Protein AF-A0A956DLA5-F1 (afdb_monomer_lite)

pLDDT: mean 81.21, std 19.05, range [33.44, 97.44]

Radius of gyration: 21.76 Å; chains: 1; bounding box: 85×37×46 Å

Structure (mmCIF, N/CA/C/O backbone):
data_AF-A0A956DLA5-F1
#
_entry.id   AF-A0A956DLA5-F1
#
loop_
_atom_site.group_PDB
_atom_site.id
_atom_site.type_symbol
_atom_site.label_atom_id
_atom_site.label_alt_id
_atom_site.label_comp_id
_atom_site.label_asym_id
_atom_site.label_entity_id
_atom_site.label_seq_id
_atom_site.pdbx_PDB_ins_code
_atom_site.Cartn_x
_atom_site.Cartn_y
_atom_site.Cartn_z
_atom_site.occupancy
_atom_site.B_iso_or_equiv
_atom_site.auth_seq_id
_atom_site.auth_comp_id
_atom_site.auth_asym_id
_atom_site.auth_atom_id
_atom_site.pdbx_PDB_model_num
ATOM 1 N N . MET A 1 1 ? 63.960 -9.075 4.262 1.00 45.00 1 MET A N 1
ATOM 2 C CA . MET A 1 1 ? 64.269 -7.835 3.513 1.00 45.00 1 MET A CA 1
ATOM 3 C C . MET A 1 1 ? 63.937 -8.036 2.045 1.00 45.00 1 MET A C 1
ATOM 5 O O . MET A 1 1 ? 64.683 -8.725 1.366 1.00 45.00 1 MET A O 1
ATOM 9 N N . ARG A 1 2 ? 62.820 -7.47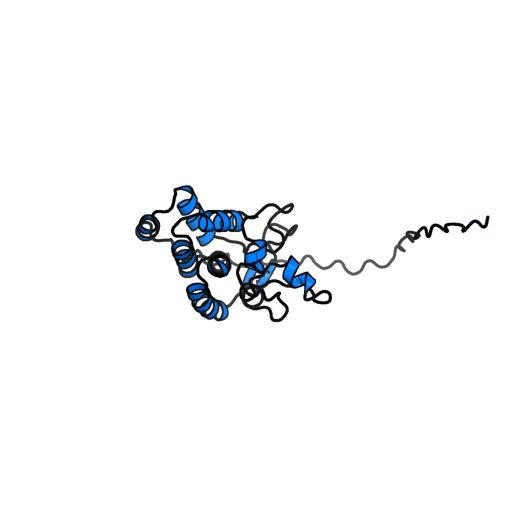1 1.576 1.00 40.94 2 ARG A N 1
ATOM 10 C CA . ARG A 1 2 ? 62.593 -7.040 0.187 1.00 40.94 2 ARG A CA 1
ATOM 11 C C . ARG A 1 2 ? 61.289 -6.247 0.162 1.00 40.94 2 ARG A C 1
ATOM 13 O O . ARG A 1 2 ? 60.241 -6.749 0.545 1.00 40.94 2 ARG A O 1
ATOM 20 N N . TRP A 1 3 ? 61.443 -4.972 -0.157 1.00 33.44 3 TRP A N 1
ATOM 21 C CA . TRP A 1 3 ? 60.414 -3.948 -0.208 1.00 33.44 3 TRP A CA 1
ATOM 22 C C . TRP A 1 3 ? 59.549 -4.160 -1.454 1.00 33.44 3 TRP A C 1
ATOM 24 O O . TRP A 1 3 ? 60.104 -4.358 -2.534 1.00 33.44 3 TRP A O 1
ATOM 34 N N . PHE A 1 4 ? 58.224 -4.090 -1.320 1.00 47.28 4 PHE A N 1
ATOM 35 C CA . PHE A 1 4 ? 57.320 -3.916 -2.458 1.00 47.28 4 PHE A CA 1
ATOM 36 C C . PHE A 1 4 ? 56.786 -2.486 -2.439 1.00 47.28 4 PHE A C 1
ATOM 38 O O . PHE A 1 4 ? 56.128 -2.056 -1.494 1.00 47.28 4 PHE A O 1
ATOM 45 N N . LEU A 1 5 ? 57.159 -1.755 -3.486 1.00 48.34 5 LEU A N 1
ATOM 46 C CA . LEU A 1 5 ? 56.729 -0.404 -3.804 1.00 48.34 5 LEU A CA 1
ATOM 47 C C . LEU A 1 5 ? 55.214 -0.405 -4.065 1.00 48.34 5 LEU A C 1
ATOM 49 O O . LEU A 1 5 ? 54.737 -1.120 -4.946 1.00 48.34 5 LEU A O 1
ATOM 53 N N . ALA A 1 6 ? 54.474 0.414 -3.321 1.00 43.78 6 ALA A N 1
ATOM 54 C CA . ALA A 1 6 ? 53.093 0.754 -3.625 1.00 43.78 6 ALA A CA 1
ATOM 55 C C . ALA A 1 6 ? 53.081 1.810 -4.741 1.00 43.78 6 ALA A C 1
ATOM 57 O O . ALA A 1 6 ? 53.546 2.932 -4.540 1.00 43.78 6 ALA A O 1
ATOM 58 N N . LEU A 1 7 ? 52.572 1.447 -5.921 1.00 47.03 7 LEU A N 1
ATOM 59 C CA . LEU A 1 7 ? 52.315 2.387 -7.008 1.00 47.03 7 LEU A CA 1
ATOM 60 C C . LEU A 1 7 ? 50.874 2.902 -6.874 1.00 47.03 7 LEU A C 1
ATOM 62 O O . LEU A 1 7 ? 49.912 2.170 -7.093 1.00 47.03 7 LEU A O 1
ATOM 66 N N . LEU A 1 8 ? 50.745 4.166 -6.473 1.00 45.91 8 LEU A N 1
ATOM 67 C CA . LEU A 1 8 ? 49.505 4.939 -6.484 1.00 45.91 8 LEU A CA 1
ATOM 68 C C . LEU A 1 8 ? 49.040 5.144 -7.933 1.00 45.91 8 LEU A C 1
ATOM 70 O O . LEU A 1 8 ? 49.646 5.909 -8.681 1.00 45.91 8 LEU A O 1
ATOM 74 N N . LEU A 1 9 ? 47.942 4.494 -8.320 1.00 43.59 9 LEU A N 1
ATOM 75 C CA . LEU A 1 9 ? 47.185 4.844 -9.522 1.00 43.59 9 LEU A CA 1
ATOM 76 C C . LEU A 1 9 ? 46.304 6.059 -9.208 1.00 43.59 9 LEU A C 1
ATOM 78 O O . LEU A 1 9 ? 45.157 5.938 -8.787 1.00 43.59 9 LEU A O 1
ATOM 82 N N . LEU A 1 10 ? 46.875 7.248 -9.400 1.00 40.22 10 LEU A N 1
ATOM 83 C CA . LEU A 1 10 ? 46.126 8.492 -9.555 1.00 40.22 10 LEU A CA 1
ATOM 84 C C . LEU A 1 10 ? 45.359 8.415 -10.879 1.00 40.22 10 LEU A C 1
ATOM 86 O O . LEU A 1 10 ? 45.930 8.618 -11.949 1.00 40.22 10 LEU A O 1
ATOM 90 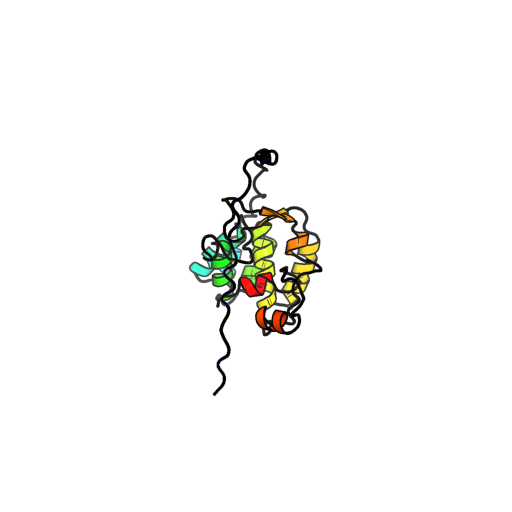N N . SER A 1 11 ? 44.067 8.095 -10.807 1.00 41.56 11 SER A N 1
ATOM 91 C CA . SER A 1 11 ? 43.162 8.186 -11.950 1.00 41.56 11 SER A CA 1
ATOM 92 C C . SER A 1 11 ? 43.017 9.659 -12.330 1.00 41.56 11 SER A C 1
ATOM 94 O O . SER A 1 11 ? 42.382 10.442 -11.625 1.00 41.56 11 SER A O 1
ATOM 96 N N . SER A 1 12 ? 43.681 10.049 -13.414 1.00 41.22 12 SER A N 1
ATOM 97 C CA . SER A 1 12 ? 43.665 11.402 -13.955 1.00 41.22 12 SER A CA 1
ATOM 98 C C . SER A 1 12 ? 42.252 11.790 -14.403 1.00 41.22 12 SER A C 1
ATOM 100 O O . SER A 1 12 ? 41.684 11.153 -15.288 1.00 41.22 12 SER A O 1
ATOM 102 N N . CYS A 1 13 ? 41.701 12.865 -13.835 1.00 36.34 13 CYS A N 1
ATOM 103 C CA . CYS A 1 13 ? 40.611 13.614 -14.455 1.00 36.34 13 CYS A CA 1
ATOM 104 C C . CYS A 1 13 ? 41.137 14.218 -15.764 1.00 36.34 13 CYS A C 1
ATOM 106 O O . CYS A 1 13 ? 41.952 15.138 -15.737 1.00 36.34 13 CYS A O 1
ATOM 108 N N . GLN A 1 14 ? 40.703 13.690 -16.906 1.00 46.00 14 GLN A N 1
ATOM 109 C CA . GLN A 1 14 ? 40.922 14.340 -18.198 1.00 46.00 14 GLN A CA 1
ATOM 110 C C . GLN A 1 14 ? 39.987 15.561 -18.309 1.00 46.00 14 GLN A C 1
ATOM 112 O O . GLN A 1 14 ? 38.801 15.439 -17.986 1.00 46.00 14 GLN A O 1
ATOM 117 N N . PRO A 1 15 ? 40.475 16.737 -18.742 1.00 44.56 15 PRO A N 1
ATOM 118 C CA . PRO A 1 15 ? 39.617 17.870 -19.063 1.00 44.56 15 PRO A CA 1
ATOM 119 C C . PRO A 1 15 ? 38.771 17.562 -20.309 1.00 44.56 15 PRO A C 1
ATOM 121 O O . PRO A 1 15 ? 39.276 17.095 -21.326 1.00 44.56 15 PRO A O 1
ATOM 124 N N . LYS A 1 16 ? 37.464 17.812 -20.201 1.00 48.03 16 LYS A N 1
ATOM 125 C CA . LYS A 1 16 ? 36.457 17.628 -21.255 1.00 48.03 16 LYS A CA 1
ATOM 126 C C . LYS A 1 16 ? 36.670 18.664 -22.370 1.00 48.03 16 LYS A C 1
ATOM 128 O O . LYS A 1 16 ? 36.733 19.855 -22.074 1.00 48.03 16 LYS A O 1
ATOM 133 N N . GLU A 1 17 ? 36.776 18.217 -23.624 1.00 49.56 17 GLU A N 1
ATOM 134 C CA . GLU A 1 17 ? 36.881 19.102 -24.793 1.00 49.56 17 GLU A CA 1
ATOM 135 C C . GLU A 1 17 ? 35.636 20.005 -24.931 1.00 49.56 17 GLU A C 1
ATOM 137 O O . GLU A 1 17 ? 34.507 19.515 -24.809 1.00 49.56 17 GLU A O 1
ATOM 142 N N . PRO A 1 18 ? 35.804 21.314 -25.195 1.00 51.41 18 PRO A N 1
ATOM 143 C CA . PRO A 1 18 ? 34.703 22.212 -25.506 1.00 51.41 18 PRO A CA 1
ATOM 144 C C . PRO A 1 18 ? 34.390 22.119 -27.004 1.00 51.41 18 PRO A C 1
ATOM 146 O O . PRO A 1 18 ? 35.214 22.512 -27.826 1.00 51.41 18 PRO A O 1
ATOM 149 N N . GLY A 1 19 ? 33.212 21.618 -27.386 1.00 58.84 19 GLY A N 1
ATOM 150 C CA . GLY A 1 19 ? 32.840 21.680 -28.806 1.00 58.84 19 GLY A CA 1
ATOM 151 C C . GLY A 1 19 ? 31.680 20.836 -29.318 1.00 58.84 19 GLY A C 1
ATOM 152 O O . GLY A 1 19 ? 31.379 20.937 -30.503 1.00 58.84 19 GLY A O 1
ATOM 153 N N . GLN A 1 20 ? 31.008 20.035 -28.492 1.00 46.75 20 GLN A N 1
ATOM 154 C CA . GLN A 1 20 ? 29.787 19.334 -28.903 1.00 46.75 20 GLN A CA 1
ATOM 155 C C . GLN A 1 20 ? 28.780 19.356 -27.759 1.00 46.75 20 GLN A C 1
ATOM 157 O O . GLN A 1 20 ? 28.675 18.407 -26.983 1.00 46.75 20 GLN A O 1
ATOM 162 N N . ASP A 1 21 ? 28.051 20.464 -27.647 1.00 50.62 21 ASP A N 1
ATOM 163 C CA . ASP A 1 21 ? 26.810 20.453 -26.889 1.00 50.62 21 ASP A CA 1
ATOM 164 C C . ASP A 1 21 ? 25.799 19.610 -27.684 1.00 50.62 21 ASP A C 1
ATOM 166 O O . ASP A 1 21 ? 25.485 19.954 -28.830 1.00 50.62 21 ASP A O 1
ATOM 170 N N . PRO A 1 22 ? 25.309 18.479 -27.142 1.00 60.09 22 PRO A N 1
ATOM 171 C CA . PRO A 1 22 ? 24.135 17.835 -27.711 1.00 60.09 22 PRO A CA 1
ATOM 172 C C . PRO A 1 22 ? 22.983 18.851 -27.694 1.00 60.09 22 PRO A C 1
ATOM 174 O O . PRO A 1 22 ? 22.949 19.697 -26.794 1.00 60.09 22 PRO A O 1
ATOM 177 N N . PRO A 1 23 ? 22.043 18.804 -28.658 1.00 56.53 23 PRO A N 1
ATOM 178 C CA . PRO A 1 23 ? 20.884 19.683 -28.617 1.00 56.53 23 PRO A CA 1
ATOM 179 C C . PRO A 1 23 ? 20.238 19.552 -27.239 1.00 56.53 23 PRO A C 1
ATOM 181 O O . PRO A 1 23 ? 19.902 18.441 -26.818 1.00 56.53 23 PRO A O 1
ATOM 184 N N . SER A 1 24 ? 20.140 20.678 -26.523 1.00 56.41 24 SER A N 1
ATOM 185 C CA . SER A 1 24 ? 19.410 20.755 -25.262 1.00 56.41 24 SER A CA 1
ATOM 186 C C . SER A 1 24 ? 18.082 20.034 -25.456 1.00 56.41 24 SER A C 1
ATOM 188 O O . SER A 1 24 ? 17.368 20.388 -26.400 1.00 56.41 24 SER A O 1
ATOM 190 N N . PRO A 1 25 ? 17.738 19.028 -24.630 1.00 49.56 25 PRO A N 1
ATOM 191 C CA . PRO A 1 25 ? 16.400 18.475 -24.680 1.00 49.56 25 PRO A CA 1
ATOM 192 C C . PRO A 1 25 ? 15.453 19.648 -24.453 1.00 49.56 25 PRO A C 1
ATOM 194 O O . PRO A 1 25 ? 15.557 20.347 -23.440 1.00 49.56 25 PRO A O 1
ATOM 197 N N . GLU A 1 26 ? 14.599 19.919 -25.440 1.00 43.03 26 GLU A N 1
ATOM 198 C CA . GLU A 1 26 ? 13.541 20.907 -25.293 1.00 43.03 26 GLU A CA 1
ATOM 199 C C . GLU A 1 26 ? 12.827 20.616 -23.969 1.00 43.03 26 GLU A C 1
ATOM 201 O O . GLU A 1 26 ? 12.570 19.441 -23.672 1.00 43.03 26 GLU A O 1
ATOM 206 N N . PRO A 1 27 ? 12.548 21.634 -23.134 1.00 41.81 27 PRO A N 1
ATOM 207 C CA . PRO A 1 27 ? 11.770 21.425 -21.930 1.00 41.81 27 PRO A CA 1
ATOM 208 C C . PRO A 1 27 ? 10.441 20.831 -22.375 1.00 41.81 27 PRO A C 1
ATOM 210 O O . PRO A 1 27 ? 9.613 21.521 -22.974 1.00 41.81 27 PRO A O 1
ATOM 213 N N . SER A 1 28 ? 10.287 19.525 -22.139 1.00 50.03 28 SER A N 1
ATOM 214 C CA . SER A 1 28 ? 9.055 18.799 -22.390 1.00 50.03 28 SER A CA 1
ATOM 215 C C . SER A 1 28 ? 7.965 19.602 -21.710 1.00 50.03 28 SER A C 1
ATOM 217 O O . SER A 1 28 ? 7.937 19.718 -20.482 1.00 50.03 28 SER A O 1
ATOM 219 N N . SER A 1 29 ? 7.142 20.261 -22.525 1.00 42.03 29 SER A N 1
ATOM 220 C CA . SER A 1 29 ? 5.973 20.984 -22.064 1.00 42.03 29 SER A CA 1
ATOM 221 C C . SER A 1 29 ? 5.037 19.934 -21.495 1.00 42.03 29 SER A C 1
ATOM 223 O O . SER A 1 29 ? 4.200 19.377 -22.204 1.00 42.03 29 SER A O 1
ATOM 225 N N . ALA A 1 30 ? 5.228 19.620 -20.215 1.00 43.19 30 ALA A N 1
ATOM 226 C CA . ALA A 1 30 ? 4.296 18.851 -19.428 1.00 43.19 30 ALA A CA 1
ATOM 227 C C . ALA A 1 30 ? 2.995 19.654 -19.430 1.00 43.19 30 ALA A C 1
ATOM 229 O O . ALA A 1 30 ? 2.817 20.594 -18.656 1.00 43.19 30 ALA A O 1
ATOM 230 N N . SER A 1 31 ? 2.110 19.335 -20.377 1.00 43.12 31 SER A N 1
ATOM 231 C CA . SER A 1 31 ? 0.730 19.797 -20.333 1.00 43.12 31 SER A CA 1
ATOM 232 C C . SER A 1 31 ? 0.204 19.503 -18.928 1.00 43.12 31 SER A C 1
ATOM 234 O O . SER A 1 31 ? 0.358 18.361 -18.482 1.00 43.12 31 SER A O 1
ATOM 236 N N . PRO A 1 32 ? -0.403 20.476 -18.225 1.00 43.97 32 PRO A N 1
ATOM 237 C CA . PRO A 1 32 ? -1.035 20.226 -16.939 1.00 43.97 32 PRO A CA 1
ATOM 238 C C . PRO A 1 32 ? -2.162 19.220 -17.174 1.00 43.97 32 PRO A C 1
ATOM 240 O O . PRO A 1 32 ? -3.244 19.574 -17.646 1.00 43.97 32 PRO A O 1
ATOM 243 N N . ARG A 1 33 ? -1.893 17.931 -16.952 1.00 55.38 33 ARG A N 1
ATOM 244 C CA . ARG A 1 33 ? -2.923 16.907 -17.087 1.00 55.38 33 ARG A CA 1
ATOM 245 C C . ARG A 1 33 ? -3.860 17.042 -15.891 1.00 55.38 33 ARG A C 1
ATOM 247 O O . ARG A 1 33 ? -3.433 17.374 -14.786 1.00 55.38 33 ARG A O 1
ATOM 254 N N . ALA A 1 34 ? -5.149 16.850 -16.157 1.00 51.38 34 ALA A N 1
ATOM 255 C CA . ALA A 1 34 ? -6.209 17.017 -15.176 1.00 51.38 34 ALA A CA 1
ATOM 256 C C . ALA A 1 34 ? -5.903 16.229 -13.886 1.00 51.38 34 ALA A C 1
ATOM 258 O O . ALA A 1 34 ? -5.402 15.105 -13.974 1.00 51.38 34 ALA A O 1
ATOM 259 N N . PRO A 1 35 ? -6.191 16.800 -12.704 1.00 56.94 35 PRO A N 1
ATOM 260 C CA . PRO A 1 35 ? -5.950 16.136 -11.429 1.00 56.94 35 PRO A CA 1
ATOM 261 C C . PRO A 1 35 ? -6.662 14.781 -11.382 1.00 56.94 35 PRO A C 1
ATOM 263 O O . PRO A 1 35 ? -7.780 14.656 -11.891 1.00 56.94 35 PRO A O 1
ATOM 266 N N . SER A 1 36 ? -6.027 13.786 -10.749 1.00 60.44 36 SER A N 1
ATOM 267 C CA . SER A 1 36 ? -6.650 12.491 -10.460 1.00 60.44 36 SER A CA 1
ATOM 268 C C . SER A 1 36 ? -8.059 12.718 -9.896 1.00 60.44 36 SER A C 1
ATOM 270 O O . SER A 1 36 ? -8.230 13.619 -9.059 1.00 60.44 36 SER A O 1
ATOM 272 N N . PRO A 1 37 ? -9.072 11.946 -10.341 1.00 62.75 37 PRO A N 1
ATOM 273 C CA . PRO A 1 37 ? -10.433 12.118 -9.860 1.00 62.75 37 PRO A CA 1
ATOM 274 C C . PRO A 1 37 ? -10.448 12.110 -8.325 1.00 62.75 37 PRO A C 1
ATOM 276 O O . PRO A 1 37 ? -9.700 11.346 -7.700 1.00 62.75 37 PRO A O 1
ATOM 279 N N . PRO A 1 38 ? -11.234 13.000 -7.695 1.00 60.69 38 PRO A N 1
ATOM 280 C CA . PRO A 1 38 ? -11.286 13.075 -6.246 1.00 60.69 38 PRO A CA 1
ATOM 281 C C . PRO A 1 38 ? -11.712 11.720 -5.676 1.00 60.69 38 PRO A C 1
ATOM 283 O O . PRO A 1 38 ? -12.532 11.018 -6.269 1.00 60.69 38 PRO A O 1
ATOM 286 N N . ALA A 1 39 ? -11.144 11.358 -4.523 1.00 72.44 39 ALA A N 1
ATOM 287 C CA . ALA A 1 39 ? -11.631 10.215 -3.764 1.00 72.44 39 ALA A CA 1
ATOM 288 C C . ALA A 1 39 ? -13.126 10.386 -3.496 1.00 72.44 39 ALA A C 1
ATOM 290 O O . ALA A 1 39 ? -13.603 11.514 -3.318 1.00 72.44 39 ALA A O 1
ATOM 291 N N . SER A 1 40 ? -13.843 9.268 -3.416 1.00 77.56 40 SER A N 1
ATOM 292 C CA . SER A 1 40 ? -15.175 9.324 -2.825 1.00 77.56 40 SER A CA 1
ATOM 293 C C . SER A 1 40 ? -15.009 9.737 -1.360 1.00 77.56 40 SER A C 1
ATOM 295 O O . SER A 1 40 ? -14.120 9.200 -0.689 1.00 77.56 40 SER A O 1
ATOM 297 N N . PRO A 1 41 ? -15.793 10.705 -0.854 1.00 77.25 41 PRO A N 1
ATOM 298 C CA . PRO A 1 41 ? -15.784 11.016 0.566 1.00 77.25 41 PRO A CA 1
ATOM 299 C C . PRO A 1 41 ? -16.047 9.739 1.362 1.00 77.25 41 PRO A C 1
ATOM 301 O O . PRO A 1 41 ? -16.958 8.981 1.036 1.00 77.25 41 PRO A O 1
ATOM 304 N N . LEU A 1 42 ? -15.223 9.498 2.374 1.00 86.31 42 LEU A N 1
ATOM 305 C CA . LEU A 1 42 ? -15.417 8.388 3.296 1.00 86.31 42 LEU A CA 1
ATOM 306 C C . LEU A 1 42 ? -16.644 8.683 4.158 1.00 86.31 42 LEU A C 1
ATOM 308 O O . LEU A 1 42 ? -16.796 9.815 4.625 1.00 86.31 42 LEU A O 1
ATOM 312 N N . ASP A 1 43 ? -17.506 7.690 4.370 1.00 88.06 43 ASP A N 1
ATOM 313 C CA . ASP A 1 43 ? -18.679 7.856 5.224 1.00 88.06 43 ASP A CA 1
ATOM 314 C C . ASP A 1 43 ? -18.229 8.045 6.688 1.00 88.06 43 ASP A C 1
ATOM 316 O O . ASP A 1 43 ? -17.585 7.155 7.257 1.00 88.06 43 ASP A O 1
ATOM 320 N N . PRO A 1 44 ? -18.557 9.180 7.340 1.00 87.06 44 PRO A N 1
ATOM 321 C CA . PRO A 1 44 ? -18.187 9.417 8.731 1.00 87.06 44 PRO A CA 1
ATOM 322 C C . PRO A 1 44 ? -18.686 8.338 9.701 1.00 87.06 44 PRO A C 1
ATOM 324 O O . PRO A 1 44 ? -18.015 8.066 10.696 1.00 87.06 44 PRO A O 1
ATOM 327 N N . ALA A 1 45 ? -19.841 7.721 9.432 1.00 88.88 45 ALA A N 1
ATOM 328 C CA . ALA A 1 45 ? -20.395 6.661 10.266 1.00 88.88 45 ALA A CA 1
ATOM 329 C C . ALA A 1 45 ? -19.570 5.372 10.159 1.00 88.88 45 ALA A C 1
ATOM 331 O O . ALA A 1 45 ? -19.282 4.740 11.178 1.00 88.88 45 ALA A O 1
ATOM 332 N N . GLU A 1 46 ? -19.129 5.014 8.952 1.00 89.31 46 GLU A N 1
ATOM 333 C CA . GLU A 1 46 ? -18.250 3.862 8.741 1.00 89.31 46 GLU A CA 1
ATOM 334 C C . GLU A 1 46 ? -16.876 4.094 9.377 1.00 89.31 46 GLU A C 1
ATOM 336 O O . GLU A 1 46 ? -16.355 3.215 10.066 1.00 89.31 46 GLU A O 1
ATOM 341 N N . VAL A 1 47 ? -16.316 5.301 9.230 1.00 89.81 47 VAL A N 1
ATOM 342 C CA . VAL A 1 47 ? -15.052 5.680 9.881 1.00 89.81 47 VAL A CA 1
ATOM 343 C C . VAL A 1 47 ? -15.179 5.616 11.406 1.00 89.81 47 VAL A C 1
ATOM 345 O O . VAL A 1 47 ? -14.295 5.080 12.075 1.00 89.81 47 VAL A O 1
ATOM 348 N N . ALA A 1 48 ? -16.284 6.106 11.977 1.00 89.44 48 ALA A N 1
ATOM 349 C CA . ALA A 1 48 ? -16.530 6.032 13.416 1.00 89.44 48 ALA A CA 1
ATOM 350 C C . ALA A 1 48 ? -16.670 4.580 13.909 1.00 89.44 48 ALA A C 1
ATOM 352 O O . ALA A 1 48 ? -16.143 4.236 14.969 1.00 89.44 48 ALA A O 1
ATOM 353 N N . ALA A 1 49 ? -17.310 3.703 13.128 1.00 92.6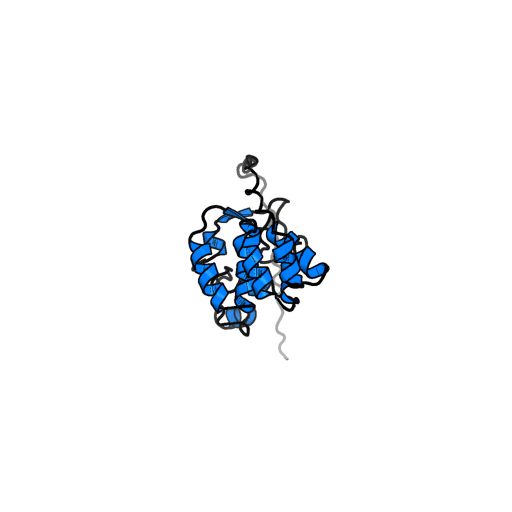2 49 ALA A N 1
ATOM 354 C CA . ALA A 1 49 ? -17.477 2.285 13.457 1.00 92.62 49 ALA A CA 1
ATOM 355 C C . ALA A 1 49 ? -16.144 1.509 13.514 1.00 92.62 49 ALA A C 1
ATOM 357 O O . ALA A 1 49 ? -16.030 0.490 14.212 1.00 92.62 49 ALA A O 1
ATOM 358 N N . LEU A 1 50 ? -15.098 1.997 12.837 1.00 93.62 50 LEU A N 1
ATOM 359 C CA . LEU A 1 50 ? -13.753 1.435 12.963 1.00 93.62 50 LEU A CA 1
ATOM 360 C C . LEU A 1 50 ? -13.172 1.638 14.371 1.00 93.62 50 LEU A C 1
ATOM 362 O O . LEU A 1 50 ? -12.375 0.812 14.809 1.00 93.62 50 LEU A O 1
ATOM 366 N N . GLY A 1 51 ? -13.609 2.654 15.122 1.00 95.19 51 GLY A N 1
ATOM 367 C CA . GLY A 1 51 ? -13.092 2.919 16.468 1.00 95.19 51 GLY A CA 1
ATOM 368 C C . GLY A 1 51 ? -11.591 3.225 16.476 1.00 95.19 51 GLY A C 1
ATOM 369 O O . GLY A 1 51 ? -10.890 2.816 17.399 1.00 95.19 51 GLY A O 1
ATOM 370 N N . LEU A 1 52 ? -11.098 3.885 15.421 1.00 95.38 52 LEU A N 1
ATOM 371 C CA . LEU A 1 52 ? -9.705 4.326 15.313 1.00 95.38 52 LEU A CA 1
ATOM 372 C C . LEU A 1 52 ? -9.405 5.421 16.340 1.00 95.38 52 LEU A C 1
ATOM 374 O O . LEU A 1 52 ? -10.292 6.184 16.734 1.00 95.38 52 LEU A O 1
ATOM 378 N N . SER A 1 53 ? -8.133 5.555 16.714 1.00 96.81 53 SER A N 1
ATOM 379 C CA . SER A 1 53 ? -7.675 6.750 17.425 1.00 96.81 53 SER A CA 1
ATOM 380 C C . SER A 1 53 ? -7.895 8.021 16.573 1.00 96.81 53 SER A C 1
ATOM 382 O O . SER A 1 53 ? -8.037 7.926 15.348 1.00 96.81 53 SER A O 1
ATOM 384 N N . PRO A 1 54 ? -7.880 9.235 17.161 1.00 94.81 54 PRO A N 1
ATOM 385 C CA . PRO A 1 54 ? -7.937 10.476 16.382 1.00 94.81 54 PRO A CA 1
ATOM 386 C C . PRO A 1 54 ? -6.840 10.565 15.307 1.00 94.81 54 PRO A C 1
ATOM 388 O O . PRO A 1 54 ? -7.096 11.015 14.187 1.00 94.81 54 PRO A O 1
ATOM 391 N N . ASP A 1 55 ? -5.637 10.076 15.619 1.00 95.69 55 ASP A N 1
ATOM 392 C CA . ASP A 1 55 ? -4.521 10.019 14.674 1.00 95.69 55 ASP A CA 1
ATOM 393 C C . ASP A 1 55 ? -4.754 8.967 13.584 1.00 95.69 55 ASP A C 1
ATOM 395 O O . ASP A 1 55 ? -4.451 9.217 12.417 1.00 95.69 55 ASP A O 1
ATOM 399 N N . GLY A 1 56 ? -5.354 7.827 13.933 1.00 96.31 56 GLY A N 1
ATOM 400 C CA . GLY A 1 56 ? -5.773 6.791 12.991 1.00 96.31 56 GLY A CA 1
ATOM 401 C C . GLY A 1 56 ? -6.840 7.280 12.011 1.00 96.31 56 GLY A C 1
ATOM 402 O O . GLY A 1 56 ? -6.703 7.084 10.806 1.00 96.31 56 GLY A O 1
ATOM 403 N N . ALA A 1 57 ? -7.859 7.997 12.489 1.00 95.25 57 ALA A N 1
ATOM 404 C CA . ALA A 1 57 ? -8.889 8.592 11.636 1.00 95.25 57 ALA A CA 1
ATOM 405 C C . ALA A 1 57 ? -8.301 9.645 10.677 1.00 95.25 57 ALA A C 1
ATOM 407 O O . ALA A 1 57 ? -8.605 9.656 9.481 1.00 95.25 57 ALA A O 1
ATOM 408 N N . LYS A 1 58 ? -7.388 10.492 11.172 1.00 94.75 58 LYS A N 1
ATOM 409 C CA . LYS A 1 58 ? -6.654 11.454 10.337 1.00 94.75 58 LYS A CA 1
ATOM 410 C C . LYS A 1 58 ? -5.777 10.751 9.299 1.00 94.75 58 LYS A C 1
ATOM 412 O O . LYS A 1 58 ? -5.728 11.176 8.145 1.00 94.75 58 LYS A O 1
ATOM 417 N N . ALA A 1 59 ? -5.093 9.678 9.686 1.00 96.56 59 ALA A N 1
ATOM 418 C CA . ALA A 1 59 ? -4.276 8.878 8.785 1.00 96.56 59 ALA A CA 1
ATOM 419 C C . ALA A 1 59 ? -5.119 8.206 7.692 1.00 96.56 59 ALA A C 1
ATOM 421 O O . ALA A 1 59 ? -4.748 8.266 6.522 1.00 96.56 59 ALA A O 1
ATOM 422 N N . LEU A 1 60 ? -6.285 7.660 8.042 1.00 96.62 60 LEU A N 1
ATOM 423 C CA . LEU A 1 60 ? -7.239 7.089 7.093 1.00 96.62 60 LEU A CA 1
ATOM 424 C C . LEU A 1 60 ? -7.660 8.124 6.042 1.00 96.62 60 LEU A C 1
ATOM 426 O O . LEU A 1 60 ? -7.545 7.867 4.843 1.00 96.62 60 LEU A O 1
ATOM 430 N N . GLN A 1 61 ? -8.035 9.330 6.475 1.00 94.50 61 GLN A N 1
ATOM 431 C CA . GLN A 1 61 ? -8.418 10.411 5.564 1.00 94.50 61 GLN A CA 1
ATOM 432 C C . GLN A 1 61 ? -7.258 10.865 4.662 1.00 94.50 61 GLN A C 1
ATOM 434 O O . GLN A 1 61 ? -7.446 11.100 3.463 1.00 94.50 61 GLN A O 1
ATOM 439 N N . ASN A 1 62 ? -6.051 10.983 5.220 1.00 94.19 62 ASN A N 1
ATOM 440 C CA . ASN A 1 62 ? -4.858 11.382 4.474 1.00 94.19 62 ASN A CA 1
ATOM 441 C C . ASN A 1 62 ? -4.464 10.336 3.428 1.00 94.19 62 ASN A C 1
ATOM 443 O O . ASN A 1 62 ? -4.079 10.695 2.317 1.00 94.19 62 ASN A O 1
ATOM 447 N N . LEU A 1 63 ? -4.572 9.050 3.767 1.00 95.94 63 LEU A N 1
ATOM 448 C CA . LEU A 1 63 ? -4.245 7.968 2.847 1.00 95.94 63 LEU A CA 1
ATOM 449 C C . LEU A 1 63 ? -5.292 7.861 1.733 1.00 95.94 63 LEU A C 1
ATOM 451 O O . LEU A 1 63 ? -4.927 7.795 0.563 1.00 95.94 63 LEU A O 1
ATOM 455 N N . ALA A 1 64 ? -6.583 7.935 2.074 1.00 96.25 64 ALA A N 1
ATOM 456 C CA . ALA A 1 64 ? -7.679 7.907 1.101 1.00 96.25 64 ALA A CA 1
ATOM 457 C C . ALA A 1 64 ? -7.635 9.066 0.099 1.00 96.25 64 ALA A C 1
ATOM 459 O O . ALA A 1 64 ? -8.067 8.909 -1.040 1.00 96.25 64 ALA A O 1
ATOM 460 N N . SER A 1 65 ? -7.096 10.218 0.498 1.00 94.38 65 SER A N 1
ATOM 461 C CA . SER A 1 65 ? -6.976 11.407 -0.353 1.00 94.38 65 SER A CA 1
ATOM 462 C C . SER A 1 65 ? -5.592 11.589 -0.987 1.00 94.38 65 SER A C 1
ATOM 464 O O . SER A 1 65 ? -5.325 12.647 -1.567 1.00 94.38 65 SER A O 1
ATOM 466 N N . ALA A 1 66 ? -4.712 10.582 -0.908 1.00 93.06 66 ALA A N 1
ATOM 467 C CA . ALA A 1 66 ? -3.349 10.674 -1.417 1.00 93.06 66 ALA A CA 1
ATOM 468 C C . ALA A 1 66 ? -3.316 11.095 -2.897 1.00 93.06 66 ALA A C 1
ATOM 470 O O . ALA A 1 66 ? -4.087 10.614 -3.721 1.00 93.06 66 ALA A O 1
ATOM 471 N N . ARG A 1 67 ? -2.408 12.012 -3.237 1.00 90.50 67 ARG A N 1
ATOM 472 C CA . ARG A 1 67 ? -2.191 12.496 -4.617 1.00 90.50 67 ARG A CA 1
ATOM 473 C C . ARG A 1 67 ? -0.918 11.958 -5.256 1.00 90.50 67 ARG A C 1
ATOM 475 O O . ARG A 1 67 ? -0.678 12.200 -6.426 1.00 90.50 67 ARG A O 1
ATOM 482 N N . HIS A 1 68 ? -0.100 11.276 -4.462 1.00 88.25 68 HIS A N 1
ATOM 483 C CA . HIS A 1 68 ? 1.141 10.668 -4.904 1.00 88.25 68 HIS A CA 1
ATOM 484 C C . HIS A 1 68 ? 1.268 9.303 -4.243 1.00 88.25 68 HIS A C 1
ATOM 486 O O . HIS A 1 68 ? 0.939 9.144 -3.062 1.00 88.25 68 HIS A O 1
ATOM 492 N N . PHE A 1 69 ? 1.788 8.343 -4.990 1.00 89.81 69 PHE A N 1
ATOM 493 C CA . PHE A 1 69 ? 2.215 7.062 -4.465 1.00 89.81 69 PHE A CA 1
ATOM 494 C C . PHE A 1 69 ? 3.628 7.196 -3.874 1.00 89.81 69 PHE A C 1
ATOM 496 O O . PHE A 1 69 ? 4.514 7.819 -4.469 1.00 89.81 69 PHE A O 1
ATOM 503 N N . GLY A 1 70 ? 3.841 6.654 -2.673 1.00 79.19 70 GLY A N 1
ATOM 504 C CA . GLY A 1 70 ? 5.142 6.688 -2.004 1.00 79.19 70 GLY A CA 1
ATOM 505 C C . GLY A 1 70 ? 6.134 5.743 -2.680 1.00 79.19 70 GLY A C 1
ATOM 506 O O . GLY A 1 70 ? 5.927 4.538 -2.685 1.00 79.19 70 GLY A O 1
ATOM 507 N N . GLY A 1 71 ? 7.213 6.266 -3.260 1.00 71.19 71 GLY A N 1
ATOM 508 C CA . GLY A 1 71 ? 8.239 5.441 -3.897 1.00 71.19 71 GLY A CA 1
ATOM 509 C C . GLY A 1 71 ? 9.222 4.770 -2.928 1.00 71.19 71 GLY A C 1
ATOM 510 O O . GLY A 1 71 ? 9.098 4.837 -1.706 1.00 71.19 71 GLY A O 1
ATOM 511 N N . TRP A 1 72 ? 10.244 4.147 -3.521 1.00 63.31 72 TRP A N 1
ATOM 512 C CA . TRP A 1 72 ? 11.288 3.343 -2.868 1.00 63.31 72 TRP A CA 1
ATOM 513 C C . TRP A 1 72 ? 12.226 4.120 -1.929 1.00 63.31 72 TRP A C 1
ATOM 515 O O . TRP A 1 72 ? 12.782 3.548 -0.993 1.00 63.31 72 TRP A O 1
ATOM 525 N N . ALA A 1 73 ? 12.387 5.423 -2.154 1.00 53.97 73 ALA A N 1
ATOM 526 C CA . ALA A 1 73 ? 13.201 6.312 -1.338 1.00 53.97 73 ALA A CA 1
ATOM 527 C C . ALA A 1 73 ? 12.310 7.466 -0.892 1.00 53.97 73 ALA A C 1
ATOM 529 O O . ALA A 1 73 ? 12.006 8.400 -1.630 1.00 53.97 73 ALA A O 1
ATOM 530 N N . VAL A 1 74 ? 11.758 7.279 0.294 1.00 55.53 74 VAL A N 1
ATOM 531 C CA . VAL A 1 74 ? 10.565 7.976 0.738 1.00 55.53 74 VAL A CA 1
ATOM 532 C C . VAL A 1 74 ? 10.862 9.475 0.879 1.00 55.53 74 VAL A C 1
ATOM 534 O O . VAL A 1 74 ? 11.694 9.835 1.697 1.00 55.53 74 VAL A O 1
ATOM 537 N N . GLY A 1 75 ? 10.215 10.305 0.049 1.00 52.16 75 GLY A N 1
ATOM 538 C CA . GLY A 1 75 ? 10.172 11.779 0.071 1.00 52.16 75 GLY A CA 1
ATOM 539 C C . GLY A 1 75 ? 11.481 12.558 -0.133 1.00 52.16 75 GLY A C 1
ATOM 540 O O . GLY A 1 75 ? 12.546 12.014 -0.429 1.00 52.16 75 GLY A O 1
ATOM 541 N N . ALA A 1 76 ? 11.386 13.889 -0.031 1.00 51.62 76 ALA A N 1
ATOM 542 C CA . ALA A 1 76 ? 12.543 14.775 -0.148 1.00 51.62 76 ALA A CA 1
ATOM 543 C C . ALA A 1 76 ? 13.559 14.463 0.967 1.00 51.62 76 ALA A C 1
ATOM 545 O O . ALA A 1 76 ? 13.183 14.276 2.124 1.00 51.62 76 ALA A O 1
ATOM 546 N N . ALA A 1 77 ? 14.844 14.383 0.609 1.00 57.78 77 ALA A N 1
ATOM 547 C CA . ALA A 1 77 ? 15.943 14.061 1.528 1.00 57.78 77 ALA A CA 1
ATOM 548 C C . ALA A 1 77 ? 15.800 12.719 2.290 1.00 57.78 77 ALA A C 1
ATOM 550 O O . ALA A 1 77 ? 16.363 12.564 3.371 1.00 57.78 77 ALA A O 1
ATOM 551 N N . GLY A 1 78 ? 15.051 11.747 1.750 1.00 66.81 78 GLY A N 1
ATOM 552 C CA . GLY A 1 78 ? 14.869 10.428 2.374 1.00 66.81 78 GLY A CA 1
ATOM 553 C C . GLY A 1 78 ? 13.881 10.404 3.550 1.00 66.81 78 GLY A C 1
ATOM 554 O O . GLY A 1 78 ? 13.839 9.422 4.295 1.00 66.81 78 GLY A O 1
ATOM 555 N N . SER A 1 79 ? 13.090 11.471 3.728 1.00 76.31 79 SER A N 1
ATOM 556 C CA . SER A 1 79 ? 12.027 11.544 4.738 1.00 76.31 79 SER A CA 1
ATOM 557 C C . SER A 1 79 ? 10.675 11.034 4.219 1.00 76.31 79 SER A C 1
ATOM 559 O O . SER A 1 79 ? 10.213 11.506 3.182 1.00 76.31 79 SER A O 1
ATOM 561 N N . PRO A 1 80 ? 9.964 10.165 4.963 1.00 83.81 80 PRO A N 1
ATOM 562 C CA . PRO A 1 80 ? 8.661 9.638 4.567 1.00 83.81 80 PRO A CA 1
ATOM 563 C C . PRO A 1 80 ? 7.672 10.677 4.041 1.00 83.81 80 PRO A C 1
ATOM 565 O O . PRO A 1 80 ? 7.474 11.734 4.636 1.00 83.81 80 PRO A O 1
ATOM 568 N N . THR A 1 81 ? 7.012 10.349 2.930 1.00 85.06 81 THR A N 1
ATOM 569 C CA . THR A 1 81 ? 5.951 11.182 2.360 1.00 85.06 81 THR A CA 1
ATOM 570 C C . THR A 1 81 ? 4.723 11.158 3.279 1.00 85.06 81 THR A C 1
ATOM 572 O O . THR A 1 81 ? 4.528 10.173 3.999 1.00 85.06 81 THR A O 1
ATOM 575 N N . PRO A 1 82 ? 3.845 12.181 3.257 1.00 88.06 82 PRO A N 1
ATOM 576 C CA . PRO A 1 82 ? 2.646 12.176 4.096 1.00 88.06 82 PRO A CA 1
ATOM 577 C C . PRO A 1 82 ? 1.763 10.920 3.936 1.00 88.06 82 PRO A C 1
ATOM 579 O O . PRO A 1 82 ? 1.344 10.383 4.962 1.00 88.06 82 PRO A O 1
ATOM 582 N N . PRO A 1 83 ? 1.539 10.370 2.720 1.00 90.44 83 PRO A N 1
ATOM 583 C CA . PRO A 1 83 ? 0.846 9.088 2.559 1.00 90.44 83 PRO A CA 1
ATOM 584 C C . PRO A 1 83 ? 1.568 7.904 3.216 1.00 90.44 83 PRO A C 1
ATOM 586 O O . PRO A 1 83 ? 0.913 7.051 3.804 1.00 90.44 83 PRO A O 1
ATOM 589 N N . VAL A 1 84 ? 2.905 7.845 3.181 1.00 92.06 84 VAL A N 1
ATOM 590 C CA . VAL A 1 84 ? 3.648 6.771 3.870 1.00 92.06 84 VAL A CA 1
ATOM 591 C C . VAL A 1 84 ? 3.559 6.924 5.387 1.00 92.06 84 VAL A C 1
ATOM 593 O O . VAL A 1 84 ? 3.397 5.931 6.091 1.00 92.06 84 VAL A O 1
ATOM 596 N N . ILE A 1 85 ? 3.610 8.152 5.910 1.00 92.50 85 ILE A N 1
ATOM 597 C CA . ILE A 1 85 ? 3.390 8.415 7.341 1.00 92.50 85 ILE A CA 1
ATOM 598 C C . ILE A 1 85 ? 1.983 7.961 7.750 1.00 92.50 85 ILE A C 1
ATOM 600 O O . ILE A 1 85 ? 1.834 7.277 8.760 1.00 92.50 85 ILE A O 1
ATOM 604 N N . ALA A 1 86 ? 0.969 8.292 6.948 1.00 95.31 86 ALA A N 1
ATOM 605 C CA . ALA A 1 86 ? -0.409 7.879 7.181 1.00 95.31 86 ALA A CA 1
ATOM 606 C C . ALA A 1 86 ? -0.564 6.349 7.163 1.00 95.31 86 ALA A C 1
ATOM 608 O O . ALA A 1 86 ? -1.128 5.781 8.093 1.00 95.31 86 ALA A O 1
ATOM 609 N N . LEU A 1 87 ? 0.012 5.666 6.170 1.00 95.62 87 LEU A N 1
ATOM 610 C CA . LEU A 1 87 ? 0.020 4.203 6.112 1.00 95.62 87 LEU A CA 1
ATOM 611 C C . LEU A 1 87 ? 0.666 3.586 7.365 1.00 95.62 87 LEU A C 1
ATOM 613 O O . LEU A 1 87 ? 0.090 2.701 7.995 1.00 95.62 87 LEU A O 1
ATOM 617 N N . ARG A 1 88 ? 1.827 4.105 7.782 1.00 94.81 88 ARG A N 1
ATOM 618 C CA . ARG A 1 88 ? 2.521 3.659 9.001 1.00 94.81 88 ARG A CA 1
ATOM 619 C C . ARG A 1 88 ? 1.722 3.888 10.275 1.00 94.81 88 ARG A C 1
ATOM 621 O O . ARG A 1 88 ? 1.872 3.113 11.214 1.00 94.81 88 ARG A O 1
ATOM 628 N N . GLN A 1 89 ? 0.914 4.943 10.324 1.00 96.25 89 GLN A N 1
ATOM 629 C CA . GLN A 1 89 ? 0.014 5.182 11.444 1.00 96.25 89 GLN A CA 1
ATOM 630 C C . GLN A 1 89 ? -1.133 4.166 11.448 1.00 96.25 89 GLN A C 1
ATOM 632 O O . GLN A 1 89 ? -1.401 3.583 12.492 1.00 96.25 89 GLN A O 1
ATOM 637 N N . LEU A 1 90 ? -1.751 3.887 10.294 1.00 95.94 90 LEU A N 1
ATOM 638 C CA . LEU A 1 90 ? -2.840 2.909 10.200 1.00 95.94 90 LEU A CA 1
ATOM 639 C C . LEU A 1 90 ? -2.416 1.498 10.597 1.00 95.94 90 LEU A C 1
ATOM 641 O O . LEU A 1 90 ? -3.179 0.816 11.270 1.00 95.94 90 LEU A O 1
ATOM 645 N N . TRP A 1 91 ? -1.199 1.068 10.257 1.00 94.62 91 TRP A N 1
ATOM 646 C CA . TRP A 1 91 ? -0.688 -0.240 10.687 1.00 94.62 91 TRP A CA 1
ATOM 647 C C . TRP A 1 91 ? -0.593 -0.414 12.208 1.00 94.62 91 TRP A C 1
ATOM 649 O O . TRP A 1 91 ? -0.532 -1.545 12.680 1.00 94.62 91 TRP A O 1
ATOM 659 N N . LYS A 1 92 ? -0.574 0.676 12.982 1.00 94.69 92 LYS A N 1
ATOM 660 C CA . LYS A 1 92 ? -0.547 0.627 14.452 1.00 94.69 92 LYS A CA 1
ATOM 661 C C . LYS A 1 92 ? -1.943 0.548 15.071 1.00 94.69 92 LYS A C 1
ATOM 663 O O . LYS A 1 92 ? -2.055 0.332 16.275 1.00 94.69 92 LYS A O 1
ATOM 668 N N . GLU A 1 93 ? -2.994 0.765 14.284 1.00 96.12 93 GLU A N 1
ATOM 669 C CA . GLU A 1 93 ? -4.369 0.764 14.771 1.00 96.12 93 GLU A CA 1
ATOM 670 C C . GLU A 1 93 ? -4.897 -0.675 14.929 1.00 96.12 93 GLU A C 1
ATOM 672 O O . GLU A 1 93 ? -4.590 -1.547 14.113 1.00 96.12 93 GLU A O 1
ATOM 677 N N . PRO A 1 94 ? -5.757 -0.947 15.929 1.00 93.25 94 PRO A N 1
ATOM 678 C CA . PRO A 1 94 ? -6.288 -2.290 16.185 1.00 93.25 94 PRO A CA 1
ATOM 679 C C . PRO A 1 94 ? -7.154 -2.849 15.043 1.00 93.25 94 PRO A C 1
ATOM 681 O O . PRO A 1 94 ? -7.341 -4.059 14.957 1.00 93.25 94 PRO A O 1
ATOM 684 N N . LYS A 1 95 ? -7.670 -1.980 14.164 1.00 95.00 95 LYS A N 1
ATOM 685 C CA . LYS A 1 95 ? -8.456 -2.335 12.970 1.00 95.00 95 LYS A CA 1
ATOM 686 C C . LYS A 1 95 ? -7.762 -1.915 11.671 1.00 95.00 95 LYS A C 1
ATOM 688 O O . LYS A 1 95 ? -8.387 -1.378 10.756 1.00 95.00 95 LYS A O 1
ATOM 693 N N . ALA A 1 96 ? -6.441 -2.101 11.614 1.00 95.12 96 ALA A N 1
ATOM 694 C CA . ALA A 1 96 ? -5.626 -1.720 10.462 1.00 95.12 96 ALA A CA 1
ATOM 695 C C . ALA A 1 96 ? -6.143 -2.332 9.150 1.00 95.12 96 ALA A C 1
ATOM 697 O O . ALA A 1 96 ? -6.253 -1.628 8.150 1.00 95.12 96 ALA A O 1
ATOM 698 N N . LYS A 1 97 ? -6.503 -3.623 9.145 1.00 96.06 97 LYS A N 1
ATOM 699 C CA . LYS A 1 97 ? -6.985 -4.306 7.934 1.00 96.06 97 LYS A CA 1
ATOM 700 C C . LYS A 1 97 ? -8.308 -3.725 7.425 1.00 96.06 97 LYS A C 1
ATOM 702 O O . LYS A 1 97 ? -8.433 -3.479 6.230 1.00 96.06 97 LYS A O 1
ATOM 707 N N . GLU A 1 98 ? -9.259 -3.428 8.311 1.00 96.88 98 GLU A N 1
ATOM 708 C CA . GLU A 1 98 ? -10.547 -2.836 7.942 1.00 96.88 98 GLU A CA 1
ATOM 709 C C . GLU A 1 98 ? -10.365 -1.398 7.440 1.00 96.88 98 GLU A C 1
ATOM 711 O O . GLU A 1 98 ? -10.943 -1.014 6.424 1.00 96.88 98 GLU A O 1
ATOM 716 N N . ALA A 1 99 ? -9.500 -0.622 8.101 1.00 97.31 99 ALA A N 1
ATOM 717 C CA . ALA A 1 99 ? -9.135 0.724 7.671 1.00 97.31 99 ALA A CA 1
ATOM 718 C C . ALA A 1 99 ? -8.488 0.727 6.273 1.00 97.31 99 ALA A C 1
ATOM 720 O O . ALA A 1 99 ? -8.851 1.532 5.416 1.00 97.31 99 ALA A O 1
ATOM 721 N N . LEU A 1 100 ? -7.558 -0.194 6.009 1.00 97.44 100 LEU A N 1
ATOM 722 C CA . LEU A 1 100 ? -6.894 -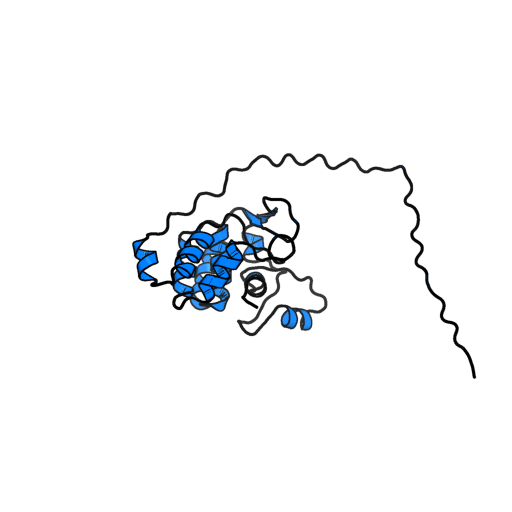0.317 4.710 1.00 97.44 100 LEU A CA 1
ATOM 723 C C . LEU A 1 100 ? -7.855 -0.808 3.619 1.00 97.44 100 LEU A C 1
ATOM 725 O O . LEU A 1 100 ? -7.833 -0.275 2.512 1.00 97.44 100 LEU A O 1
ATOM 729 N N . ALA A 1 101 ? -8.745 -1.754 3.922 1.00 96.75 101 ALA A N 1
ATOM 730 C CA . ALA A 1 101 ? -9.783 -2.195 2.990 1.00 96.75 101 ALA A CA 1
ATOM 731 C C . ALA A 1 101 ? -10.740 -1.049 2.604 1.00 96.75 101 ALA A C 1
ATOM 733 O O . ALA A 1 101 ? -11.094 -0.897 1.430 1.00 96.75 101 ALA A O 1
ATOM 734 N N . MET A 1 102 ? -11.098 -0.191 3.563 1.00 96.38 102 MET A N 1
ATOM 735 C CA . MET A 1 102 ? -11.893 1.013 3.308 1.00 96.38 102 MET A CA 1
ATOM 736 C C . MET A 1 102 ? -11.157 1.983 2.373 1.00 96.38 102 MET A C 1
ATOM 738 O O . MET A 1 102 ? -11.722 2.433 1.374 1.00 96.38 102 MET A O 1
ATOM 742 N N . VAL A 1 103 ? -9.873 2.253 2.627 1.00 97.31 103 VAL A N 1
ATOM 743 C CA . VAL A 1 103 ? -9.054 3.097 1.741 1.00 97.31 103 VAL A CA 1
ATOM 744 C C . VAL A 1 103 ? -8.932 2.485 0.340 1.00 97.31 103 VAL A C 1
ATOM 746 O O . VAL A 1 103 ? -9.046 3.205 -0.651 1.00 97.31 103 VAL A O 1
ATOM 749 N N . PHE A 1 104 ? -8.756 1.166 0.228 1.00 97.19 104 PHE A N 1
ATOM 750 C CA . PHE A 1 104 ? -8.702 0.471 -1.061 1.00 97.19 104 PHE A CA 1
ATOM 751 C C . PHE A 1 104 ? -10.010 0.582 -1.861 1.00 97.19 104 PHE A C 1
ATOM 753 O O . PHE A 1 104 ? -9.987 0.581 -3.095 1.00 97.19 104 PHE A O 1
ATOM 760 N N . THR A 1 105 ? -11.144 0.697 -1.175 1.00 95.50 105 THR A N 1
ATOM 761 C CA . THR A 1 105 ? -12.464 0.776 -1.808 1.00 95.50 105 THR A CA 1
ATOM 762 C C . THR A 1 105 ? -12.801 2.202 -2.249 1.00 95.50 105 THR A C 1
ATOM 764 O O . THR A 1 105 ? -13.268 2.401 -3.369 1.00 95.50 105 THR A O 1
ATOM 767 N N . HIS A 1 106 ? -12.521 3.202 -1.408 1.00 94.62 106 HIS A N 1
ATOM 768 C CA . HIS A 1 106 ? -13.027 4.571 -1.595 1.00 94.62 106 HIS A CA 1
ATOM 769 C C . HIS A 1 106 ? -11.959 5.614 -1.950 1.00 94.62 106 HIS A C 1
ATOM 771 O O . HIS A 1 106 ? -12.293 6.723 -2.378 1.00 94.62 106 HIS A O 1
ATOM 777 N N . GLY A 1 107 ? -10.680 5.281 -1.770 1.00 95.06 107 GLY A N 1
ATOM 778 C CA . GLY A 1 107 ? -9.573 6.209 -1.966 1.00 95.06 107 GLY A CA 1
ATOM 779 C C . GLY A 1 107 ? -9.314 6.585 -3.427 1.00 95.06 107 GLY A C 1
ATOM 780 O O . GLY A 1 107 ? -9.833 5.985 -4.371 1.00 95.06 107 GLY A O 1
ATOM 781 N N . THR A 1 108 ? -8.443 7.573 -3.616 1.00 95.50 108 THR A N 1
ATOM 782 C CA . THR A 1 108 ? -7.823 7.872 -4.916 1.00 95.50 108 THR A CA 1
ATOM 783 C C . THR A 1 108 ? -7.045 6.668 -5.456 1.00 95.50 108 THR A C 1
ATOM 785 O O . THR A 1 108 ? -6.665 5.797 -4.673 1.00 95.50 108 THR A O 1
ATOM 788 N N . PRO A 1 109 ? -6.723 6.600 -6.761 1.00 95.81 109 PRO A N 1
ATOM 789 C CA . PRO A 1 109 ? -5.849 5.551 -7.291 1.00 95.81 109 PRO A CA 1
ATOM 790 C C . PRO A 1 109 ? -4.555 5.366 -6.477 1.00 95.81 109 PRO A C 1
ATOM 792 O O . PRO A 1 109 ? -4.201 4.241 -6.139 1.00 95.81 109 PRO A O 1
ATOM 795 N N . GLU A 1 110 ? -3.901 6.457 -6.077 1.00 94.81 110 GLU A N 1
ATOM 796 C CA . GLU A 1 110 ? -2.699 6.448 -5.242 1.00 94.81 110 GLU A CA 1
ATOM 797 C C . GLU A 1 110 ? -2.972 5.878 -3.848 1.00 94.81 110 GLU A C 1
ATOM 799 O O . GLU A 1 110 ? -2.246 4.999 -3.384 1.00 94.81 110 GLU A O 1
ATOM 804 N N . GLY A 1 111 ? -4.038 6.343 -3.187 1.00 96.00 111 GLY A N 1
ATOM 805 C CA . GLY A 1 111 ? -4.442 5.870 -1.864 1.00 96.00 111 GLY A CA 1
ATOM 806 C C . GLY A 1 111 ? -4.791 4.386 -1.865 1.00 96.00 111 GLY A C 1
ATOM 807 O O . GLY A 1 111 ? -4.374 3.650 -0.972 1.00 96.00 111 GLY A O 1
ATOM 808 N N . ARG A 1 112 ? -5.478 3.922 -2.913 1.00 97.31 112 ARG A N 1
ATOM 809 C CA . ARG A 1 112 ? -5.832 2.513 -3.104 1.00 97.31 112 ARG A CA 1
ATOM 810 C C . ARG A 1 112 ? -4.591 1.643 -3.261 1.00 97.31 112 ARG A C 1
ATOM 812 O O . ARG A 1 112 ? -4.484 0.623 -2.590 1.00 97.31 112 ARG A O 1
ATOM 819 N N . LEU A 1 113 ? -3.628 2.054 -4.085 1.00 96.88 113 LEU A N 1
ATOM 820 C CA . LEU A 1 113 ? -2.373 1.316 -4.253 1.00 96.88 113 LEU A CA 1
ATOM 821 C C . LEU A 1 113 ? -1.547 1.287 -2.958 1.00 96.88 113 LEU A C 1
ATOM 823 O O . LEU A 1 113 ? -1.004 0.246 -2.597 1.00 96.88 113 LEU A O 1
ATOM 827 N N . MET A 1 114 ? -1.493 2.396 -2.217 1.00 95.75 114 MET A N 1
ATOM 828 C CA . MET A 1 114 ? -0.825 2.436 -0.911 1.00 95.75 114 MET A CA 1
ATOM 829 C C . MET A 1 114 ? -1.512 1.517 0.109 1.00 95.75 114 MET A C 1
ATOM 831 O O . MET A 1 114 ? -0.842 0.810 0.859 1.00 95.75 114 MET A O 1
ATOM 835 N N . ALA A 1 115 ? -2.846 1.492 0.127 1.00 96.88 115 ALA A N 1
ATOM 836 C CA . ALA A 1 115 ? -3.604 0.596 0.991 1.00 96.88 115 ALA A CA 1
ATOM 837 C C . ALA A 1 115 ? -3.413 -0.876 0.616 1.00 96.88 115 ALA A C 1
ATOM 839 O O . ALA A 1 115 ? -3.279 -1.713 1.504 1.00 96.88 115 ALA A O 1
ATOM 840 N N . LEU A 1 116 ? -3.319 -1.186 -0.681 1.00 97.06 116 LEU A N 1
ATOM 841 C CA . LEU A 1 116 ? -2.994 -2.527 -1.159 1.00 97.06 116 LEU A CA 1
ATOM 842 C C . LEU A 1 116 ? -1.613 -2.979 -0.665 1.00 97.06 116 LEU A C 1
ATOM 844 O O . LEU A 1 116 ? -1.491 -4.092 -0.160 1.00 97.06 116 LEU A O 1
ATOM 848 N N . ALA A 1 117 ? -0.596 -2.112 -0.734 1.00 94.81 117 ALA A N 1
ATOM 849 C CA . ALA A 1 117 ? 0.711 -2.397 -0.135 1.00 94.81 117 ALA A CA 1
ATOM 850 C C . ALA A 1 117 ? 0.602 -2.628 1.385 1.00 94.81 117 ALA A C 1
ATOM 852 O O . ALA A 1 117 ? 1.272 -3.504 1.930 1.00 94.81 117 ALA A O 1
ATOM 853 N N . GLY A 1 118 ? -0.287 -1.891 2.057 1.00 94.19 118 GLY A N 1
ATOM 854 C CA . GLY A 1 118 ? -0.642 -2.086 3.462 1.00 94.19 118 GLY A CA 1
ATOM 855 C C . GLY A 1 118 ? -1.214 -3.468 3.789 1.00 94.19 118 GLY A C 1
ATOM 856 O O . GLY A 1 118 ? -0.835 -4.085 4.789 1.00 94.19 118 GLY A O 1
ATOM 857 N N . LEU A 1 119 ? -2.131 -3.948 2.947 1.00 95.25 119 LEU A N 1
ATOM 858 C CA . LEU A 1 119 ? -2.834 -5.219 3.128 1.00 95.25 119 LEU A CA 1
ATOM 859 C C . LEU A 1 119 ? -1.916 -6.435 2.983 1.00 95.25 119 LEU A C 1
ATOM 861 O O . LEU A 1 119 ? -2.206 -7.452 3.607 1.00 95.25 119 LEU A O 1
ATOM 865 N N . PHE A 1 120 ? -0.821 -6.326 2.219 1.00 92.94 120 PHE A N 1
ATOM 866 C CA . PHE A 1 120 ? 0.146 -7.416 2.019 1.00 92.94 120 PHE A CA 1
ATOM 867 C C . PHE A 1 120 ? 0.575 -8.061 3.349 1.00 92.94 120 PHE A C 1
ATOM 869 O O . PHE A 1 120 ? 0.616 -9.284 3.448 1.00 92.94 120 PHE A O 1
ATOM 876 N N . ASP A 1 121 ? 0.822 -7.246 4.382 1.00 86.81 121 ASP A N 1
ATOM 877 C CA . ASP A 1 121 ? 1.157 -7.737 5.725 1.00 86.81 121 ASP A CA 1
ATOM 878 C C . ASP A 1 121 ? -0.049 -7.846 6.653 1.00 86.81 121 ASP A C 1
ATOM 880 O O . ASP A 1 121 ? -0.129 -8.769 7.461 1.00 86.81 121 ASP A O 1
ATOM 884 N N . ALA A 1 122 ? -0.962 -6.872 6.586 1.00 91.19 122 ALA A N 1
ATOM 885 C CA . ALA A 1 122 ? -2.034 -6.752 7.568 1.00 91.19 122 ALA A CA 1
ATOM 886 C C . ALA A 1 122 ? -3.099 -7.851 7.420 1.00 91.19 122 ALA A C 1
ATOM 888 O O . ALA A 1 122 ? -3.716 -8.234 8.415 1.00 91.19 122 ALA A O 1
ATOM 889 N N . ASP A 1 123 ? -3.343 -8.326 6.194 1.00 93.06 123 ASP A N 1
ATOM 890 C CA . ASP A 1 123 ? -4.373 -9.323 5.891 1.00 93.06 123 ASP A CA 1
ATOM 891 C C . ASP A 1 123 ? -4.122 -10.002 4.523 1.00 93.06 123 ASP A C 1
ATOM 893 O O . ASP A 1 123 ? -4.727 -9.614 3.516 1.00 93.06 123 ASP A O 1
ATOM 897 N N . PRO A 1 124 ? -3.238 -11.021 4.453 1.00 91.12 124 PRO A N 1
ATOM 898 C CA . PRO A 1 124 ? -2.877 -11.681 3.193 1.00 91.12 124 PRO A CA 1
ATOM 899 C C . PRO A 1 124 ? -4.065 -12.239 2.378 1.00 91.12 124 PRO A C 1
ATOM 901 O O . PRO A 1 124 ? -4.051 -12.114 1.149 1.00 91.12 124 PRO A O 1
ATOM 904 N N . PRO A 1 125 ? -5.122 -12.813 2.995 1.00 92.44 125 PRO A N 1
ATOM 905 C CA . PRO A 1 125 ? -6.343 -13.173 2.274 1.00 92.44 125 PRO A CA 1
ATOM 906 C C . PRO A 1 125 ? -7.010 -11.987 1.561 1.00 92.44 125 PRO A C 1
ATOM 908 O O . PRO A 1 125 ? -7.308 -12.075 0.367 1.00 92.44 125 PRO A O 1
ATOM 911 N N . SER A 1 126 ? -7.209 -10.864 2.259 1.00 94.06 126 SER A N 1
ATOM 912 C CA . SER A 1 126 ? -7.807 -9.660 1.664 1.00 94.06 126 SER A CA 1
ATOM 913 C C . SER A 1 126 ? -6.892 -9.021 0.622 1.00 94.06 126 SER A C 1
ATOM 915 O O . SER A 1 126 ? -7.375 -8.525 -0.398 1.00 94.06 126 SER A O 1
ATOM 917 N N . PHE A 1 127 ? -5.573 -9.086 0.822 1.00 95.44 127 PHE A N 1
ATOM 918 C CA . PHE A 1 127 ? -4.589 -8.656 -0.167 1.00 95.44 127 PHE A CA 1
ATOM 919 C C . PHE A 1 127 ? -4.751 -9.397 -1.495 1.00 95.44 127 PHE A C 1
ATOM 921 O O . PHE A 1 127 ? -4.793 -8.756 -2.540 1.00 95.44 127 PHE A O 1
ATOM 928 N N . ALA A 1 128 ? -4.888 -10.726 -1.478 1.00 94.75 128 ALA A N 1
ATOM 929 C CA . ALA A 1 128 ? -5.023 -11.510 -2.706 1.00 94.75 128 ALA A CA 1
ATOM 930 C C . ALA A 1 128 ? -6.259 -11.096 -3.528 1.00 94.75 128 ALA A C 1
ATOM 932 O O . ALA A 1 128 ? -6.174 -10.946 -4.751 1.00 94.75 128 ALA A O 1
ATOM 933 N N . ALA A 1 129 ? -7.391 -10.856 -2.856 1.00 95.12 129 ALA A N 1
ATOM 934 C CA . ALA A 1 129 ? -8.610 -10.366 -3.497 1.00 95.12 129 ALA A CA 1
ATOM 935 C C . ALA A 1 129 ? -8.431 -8.939 -4.050 1.00 95.12 129 ALA A C 1
ATOM 937 O O . ALA A 1 129 ? -8.734 -8.677 -5.215 1.00 95.12 129 ALA A O 1
ATOM 938 N N . ALA A 1 130 ? -7.876 -8.029 -3.246 1.00 96.62 130 ALA A N 1
ATOM 939 C CA . ALA A 1 130 ? -7.634 -6.646 -3.646 1.00 96.62 130 ALA A CA 1
ATOM 940 C C . ALA A 1 130 ? -6.607 -6.537 -4.792 1.00 96.62 130 ALA A C 1
ATOM 942 O O . ALA A 1 130 ? -6.768 -5.720 -5.699 1.00 96.62 130 ALA A O 1
ATOM 943 N N . LEU A 1 131 ? -5.589 -7.401 -4.821 1.00 97.19 131 LEU A N 1
ATOM 944 C CA . LEU A 1 131 ? -4.582 -7.451 -5.881 1.00 97.19 131 LEU A CA 1
ATOM 945 C C . LEU A 1 131 ? -5.203 -7.824 -7.232 1.00 97.19 131 LEU A C 1
ATOM 947 O O . LEU A 1 131 ? -4.848 -7.247 -8.262 1.00 97.19 131 LEU A O 1
ATOM 951 N N . ALA A 1 132 ? -6.152 -8.764 -7.243 1.00 96.81 132 ALA A N 1
ATOM 952 C CA . ALA A 1 132 ? -6.873 -9.134 -8.457 1.00 96.81 132 ALA A CA 1
ATOM 953 C C . ALA A 1 132 ? -7.674 -7.953 -9.033 1.00 96.81 132 ALA A C 1
ATOM 955 O O . ALA A 1 132 ? -7.708 -7.775 -10.252 1.00 96.81 132 ALA A O 1
ATOM 956 N N . GLU A 1 133 ? -8.267 -7.116 -8.179 1.00 96.31 133 GLU A N 1
ATOM 957 C CA . GLU A 1 133 ? -8.936 -5.883 -8.606 1.00 96.31 133 GLU A CA 1
ATOM 958 C C . GLU A 1 133 ? -7.940 -4.814 -9.070 1.00 96.31 133 GLU A C 1
ATOM 960 O O . GLU A 1 133 ? -8.147 -4.173 -10.102 1.00 96.31 133 GLU A O 1
ATOM 965 N N . ALA A 1 134 ? -6.811 -4.663 -8.376 1.00 96.81 134 ALA A N 1
ATOM 966 C CA . ALA A 1 134 ? -5.779 -3.699 -8.744 1.00 96.81 134 ALA A CA 1
ATOM 967 C C . ALA A 1 134 ? -5.155 -3.990 -10.117 1.00 96.81 134 ALA A C 1
ATOM 969 O O . ALA A 1 134 ? -4.919 -3.066 -10.891 1.00 96.81 134 ALA A O 1
ATOM 970 N N . ARG A 1 135 ? -4.986 -5.266 -10.490 1.00 97.12 135 ARG A N 1
ATOM 971 C CA . ARG A 1 135 ? -4.531 -5.667 -11.838 1.00 97.12 135 ARG A CA 1
ATOM 972 C C . ARG A 1 135 ? -5.473 -5.219 -12.964 1.00 97.12 135 ARG A C 1
ATOM 974 O O . ARG A 1 135 ? -5.053 -5.083 -14.116 1.00 97.12 135 ARG A O 1
ATOM 981 N N . LYS A 1 136 ? -6.752 -4.985 -12.657 1.00 96.56 136 LYS A N 1
ATOM 982 C CA . LYS A 1 136 ? -7.744 -4.485 -13.622 1.00 96.56 136 LYS A CA 1
ATOM 983 C C . LYS A 1 136 ? -7.703 -2.962 -13.756 1.00 96.56 136 LYS A C 1
ATOM 985 O O . LYS A 1 136 ? -8.160 -2.451 -14.780 1.00 96.56 136 LYS A O 1
ATOM 990 N N . MET A 1 137 ? -7.153 -2.245 -12.770 1.00 95.06 137 MET A N 1
ATOM 991 C CA . MET A 1 137 ? -7.029 -0.787 -12.806 1.00 95.06 137 MET A CA 1
ATOM 992 C C . MET A 1 137 ? -6.177 -0.349 -14.001 1.00 95.06 137 MET A C 1
ATOM 994 O O . MET A 1 137 ? -5.200 -0.998 -14.380 1.00 95.06 137 MET A O 1
ATOM 998 N N . LYS A 1 138 ? -6.576 0.762 -14.619 1.00 94.25 138 LYS A N 1
ATOM 999 C CA . LYS A 1 138 ? -5.904 1.368 -15.772 1.00 94.25 138 LYS A CA 1
ATOM 1000 C C . LYS A 1 138 ? -5.504 2.796 -15.432 1.00 94.25 138 LYS A C 1
ATOM 1002 O O . LYS A 1 138 ? -6.111 3.417 -14.563 1.00 94.25 138 LYS A O 1
ATOM 1007 N N . GLY A 1 139 ? -4.519 3.307 -16.158 1.00 93.75 139 GLY A N 1
ATOM 1008 C CA . GLY A 1 139 ? -4.004 4.658 -15.988 1.00 93.75 139 GLY A CA 1
ATOM 1009 C C . GLY A 1 139 ? -2.626 4.683 -15.343 1.00 93.75 139 GLY A C 1
ATOM 1010 O O . GLY A 1 139 ? -1.920 3.673 -15.272 1.00 93.75 139 GLY A O 1
ATOM 1011 N N . GLU A 1 140 ? -2.262 5.873 -14.900 1.00 93.44 140 GLU A N 1
ATOM 1012 C CA . GLU A 1 140 ? -0.969 6.202 -14.324 1.00 93.44 140 GLU A CA 1
ATOM 1013 C C . GLU A 1 140 ? -1.206 6.952 -13.020 1.00 93.44 140 GLU A C 1
ATOM 1015 O O . GLU A 1 140 ? -2.225 7.628 -12.861 1.00 93.44 140 GLU A O 1
ATOM 1020 N N . VAL A 1 141 ? -0.257 6.844 -12.104 1.00 91.62 141 VAL A N 1
ATOM 1021 C CA . VAL A 1 141 ? -0.255 7.600 -10.856 1.00 91.62 141 VAL A CA 1
ATOM 1022 C C . VAL A 1 141 ? 1.050 8.354 -10.705 1.00 91.62 141 VAL A C 1
ATOM 1024 O O . VAL A 1 141 ? 2.087 7.921 -11.206 1.00 91.62 141 VAL A O 1
ATOM 1027 N N . ALA A 1 142 ? 1.000 9.469 -9.988 1.00 88.69 142 ALA A N 1
ATOM 1028 C CA . ALA A 1 142 ? 2.190 10.230 -9.659 1.00 88.69 142 ALA A CA 1
ATOM 1029 C C . ALA A 1 142 ? 3.040 9.464 -8.632 1.00 88.69 142 ALA A C 1
ATOM 1031 O O . ALA A 1 142 ? 2.665 9.334 -7.464 1.00 88.69 142 ALA A O 1
ATOM 1032 N N . LEU A 1 143 ? 4.189 8.944 -9.055 1.00 86.38 143 LEU A N 1
ATOM 1033 C CA . LEU A 1 143 ? 5.154 8.267 -8.198 1.00 86.38 143 LEU A CA 1
ATOM 1034 C C . LEU A 1 143 ? 6.146 9.285 -7.637 1.00 86.38 143 LEU A C 1
ATOM 1036 O O . LEU A 1 143 ? 6.902 9.910 -8.378 1.00 86.38 143 LEU A O 1
ATOM 1040 N N . MET A 1 144 ? 6.197 9.421 -6.312 1.00 80.75 144 MET A N 1
ATOM 1041 C CA . MET A 1 144 ? 7.177 10.294 -5.670 1.00 80.75 144 MET A CA 1
ATOM 1042 C C . MET A 1 144 ? 8.422 9.495 -5.268 1.00 80.75 144 MET A C 1
ATOM 1044 O O . MET A 1 144 ? 8.427 8.807 -4.243 1.00 80.75 144 MET A O 1
ATOM 1048 N N . THR A 1 145 ? 9.469 9.582 -6.092 1.00 70.44 145 THR A N 1
ATOM 1049 C CA . THR A 1 145 ? 10.817 9.052 -5.823 1.00 70.44 145 THR A CA 1
ATOM 1050 C C . THR A 1 145 ? 11.702 10.113 -5.152 1.00 70.44 145 THR A C 1
ATOM 1052 O O . THR A 1 145 ? 11.418 11.313 -5.212 1.00 70.44 145 THR A O 1
ATOM 1055 N N . SER A 1 146 ? 12.774 9.693 -4.471 1.00 59.38 146 SER A N 1
ATOM 1056 C CA . SER A 1 146 ? 13.700 10.621 -3.812 1.00 59.38 146 SER A CA 1
ATOM 1057 C C . SER A 1 146 ? 14.313 11.603 -4.805 1.00 59.38 146 SER A C 1
ATOM 1059 O O . SER A 1 146 ? 14.958 11.187 -5.765 1.00 59.38 146 SER A O 1
ATOM 1061 N N . GLY A 1 147 ? 14.181 12.898 -4.522 1.00 54.44 147 GLY A N 1
ATOM 1062 C CA . GLY A 1 147 ? 14.854 13.957 -5.278 1.00 54.44 147 GLY A CA 1
ATOM 1063 C C . GLY A 1 147 ? 14.144 14.423 -6.552 1.00 54.44 147 GLY A C 1
ATOM 1064 O O . GLY A 1 147 ? 14.678 15.305 -7.218 1.00 54.44 147 GLY A O 1
ATOM 1065 N N . CYS A 1 148 ? 12.957 13.902 -6.881 1.00 54.25 148 CYS A N 1
ATOM 1066 C CA . CYS A 1 148 ? 12.173 14.420 -8.006 1.00 54.25 148 CYS A CA 1
ATOM 1067 C C . CYS A 1 148 ? 11.448 15.736 -7.675 1.00 54.25 148 CYS A C 1
ATOM 1069 O O . CYS A 1 148 ? 11.085 16.006 -6.527 1.00 54.25 148 CYS A O 1
ATOM 1071 N N . ALA A 1 149 ? 11.243 16.550 -8.715 1.00 52.12 149 ALA A N 1
ATOM 1072 C CA . ALA A 1 149 ? 10.501 17.808 -8.677 1.00 52.12 149 ALA A CA 1
ATOM 1073 C C . ALA A 1 149 ? 9.063 17.615 -8.138 1.00 52.12 149 ALA A C 1
ATOM 1075 O O . ALA A 1 149 ? 8.511 16.512 -8.235 1.00 52.12 149 ALA A O 1
ATOM 1076 N N . PRO A 1 150 ? 8.433 18.666 -7.569 1.00 52.78 150 PRO A N 1
ATOM 1077 C CA . PRO A 1 150 ? 7.055 18.587 -7.085 1.00 52.78 150 PRO A CA 1
ATOM 1078 C C . PRO A 1 150 ? 6.122 18.106 -8.206 1.00 52.78 150 PRO A C 1
ATOM 1080 O O . PRO A 1 150 ? 5.966 18.787 -9.215 1.00 52.78 150 PRO A O 1
ATOM 1083 N N . GLY A 1 151 ? 5.528 16.924 -8.025 1.00 59.97 151 GLY A N 1
ATOM 1084 C CA . GLY A 1 151 ? 4.627 16.290 -8.994 1.00 59.97 151 GLY A CA 1
ATOM 1085 C C . GLY A 1 151 ? 4.891 14.801 -9.222 1.00 59.97 151 GLY A C 1
ATOM 1086 O O . GLY A 1 151 ? 3.947 14.077 -9.513 1.00 59.97 151 GLY A O 1
ATOM 1087 N N . GLY A 1 152 ? 6.125 14.324 -9.010 1.00 69.88 152 GLY A N 1
ATOM 1088 C CA . GLY A 1 152 ? 6.489 12.917 -9.227 1.00 69.88 152 GLY A CA 1
ATOM 1089 C C . GLY A 1 152 ? 6.444 12.470 -10.696 1.00 69.88 152 GLY A C 1
ATOM 1090 O O . GLY A 1 152 ? 5.956 13.186 -11.569 1.00 69.88 152 GLY A O 1
ATOM 1091 N N . ASP A 1 153 ? 6.955 11.270 -10.966 1.00 81.00 153 ASP A N 1
ATOM 1092 C CA . ASP A 1 153 ? 6.912 10.672 -12.302 1.00 81.00 153 ASP A CA 1
ATOM 1093 C C . ASP A 1 153 ? 5.587 9.937 -12.500 1.00 81.00 153 ASP A C 1
ATOM 1095 O O . ASP A 1 153 ? 5.197 9.099 -11.682 1.00 81.00 153 ASP A O 1
ATOM 1099 N N . MET A 1 154 ? 4.893 10.209 -13.604 1.00 87.44 154 MET A N 1
ATOM 1100 C CA . MET A 1 154 ? 3.701 9.440 -13.957 1.00 87.44 154 MET A CA 1
ATOM 1101 C C . MET A 1 154 ? 4.111 8.007 -14.275 1.00 87.44 154 MET A C 1
ATOM 1103 O O . MET A 1 154 ? 4.852 7.748 -15.219 1.00 87.44 154 MET A O 1
ATOM 1107 N N . THR A 1 155 ? 3.634 7.076 -13.459 1.00 89.81 155 THR A N 1
ATOM 1108 C CA . THR A 1 155 ? 4.004 5.667 -13.548 1.00 89.81 155 THR A CA 1
ATOM 1109 C C . THR A 1 155 ? 2.760 4.836 -13.836 1.00 89.81 155 THR A C 1
ATOM 1111 O O . THR A 1 155 ? 1.757 4.982 -13.125 1.00 89.81 155 THR A O 1
ATOM 1114 N N . PRO A 1 156 ? 2.788 3.948 -14.846 1.00 94.75 156 PRO A N 1
ATOM 1115 C CA . PRO A 1 156 ? 1.687 3.037 -15.115 1.00 94.75 156 PRO A CA 1
ATOM 1116 C C . PRO A 1 156 ? 1.332 2.212 -13.883 1.00 94.75 156 PRO A C 1
ATOM 1118 O O . PRO A 1 156 ? 2.200 1.594 -13.266 1.00 94.75 156 PRO A O 1
ATOM 1121 N N . ILE A 1 157 ? 0.038 2.133 -13.565 1.00 95.50 157 ILE A N 1
ATOM 1122 C CA . ILE A 1 157 ? -0.443 1.343 -12.422 1.00 95.50 157 ILE A CA 1
ATOM 1123 C C . ILE A 1 157 ? 0.026 -0.114 -12.532 1.00 95.50 157 ILE A C 1
ATOM 1125 O O . ILE A 1 157 ? 0.416 -0.709 -11.535 1.00 95.50 157 ILE A O 1
ATOM 1129 N N . ALA A 1 158 ? 0.070 -0.669 -13.747 1.00 95.88 158 ALA A N 1
ATOM 1130 C CA . ALA A 1 158 ? 0.560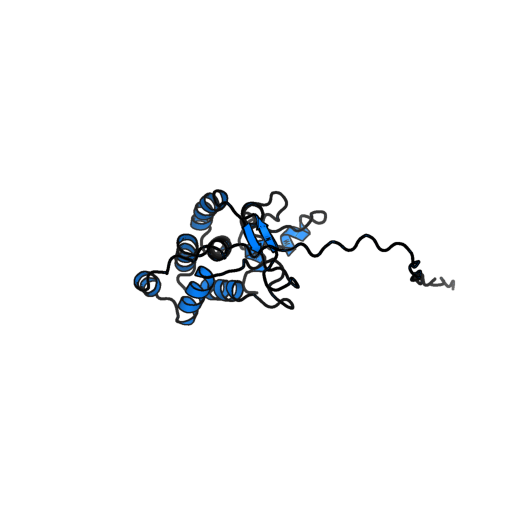 -2.025 -13.988 1.00 95.88 158 ALA A CA 1
ATOM 1131 C C . ALA A 1 158 ? 2.009 -2.243 -13.509 1.00 95.88 158 ALA A C 1
ATOM 1133 O O . ALA A 1 158 ? 2.287 -3.281 -12.921 1.00 95.88 158 ALA A O 1
ATOM 1134 N N . ALA A 1 159 ? 2.895 -1.258 -13.698 1.00 93.38 159 ALA A N 1
ATOM 1135 C CA . ALA A 1 159 ? 4.290 -1.339 -13.260 1.00 93.38 159 ALA A CA 1
ATOM 1136 C C . ALA A 1 159 ? 4.431 -1.242 -11.732 1.00 93.38 159 ALA A C 1
ATOM 1138 O O . ALA A 1 159 ? 5.348 -1.809 -11.158 1.00 93.38 159 ALA A O 1
ATOM 1139 N N . ILE A 1 160 ? 3.504 -0.557 -11.056 1.00 94.31 160 ILE A N 1
ATOM 1140 C CA . ILE A 1 160 ? 3.481 -0.499 -9.587 1.00 94.31 160 ILE A CA 1
ATOM 1141 C C . ILE A 1 160 ? 2.893 -1.784 -8.995 1.00 94.31 160 ILE A C 1
ATOM 1143 O O . ILE A 1 160 ? 3.307 -2.227 -7.925 1.00 94.31 160 ILE A O 1
ATOM 1147 N N . VAL A 1 161 ? 1.897 -2.369 -9.660 1.00 96.69 161 VAL A N 1
ATOM 1148 C CA . VAL A 1 161 ? 1.150 -3.516 -9.136 1.00 96.69 161 VAL A CA 1
ATOM 1149 C C . VAL A 1 161 ? 1.898 -4.831 -9.342 1.00 96.69 161 VAL A C 1
ATOM 1151 O O . VAL A 1 161 ? 1.975 -5.601 -8.389 1.00 96.69 161 VAL A O 1
ATOM 1154 N N . ASP A 1 162 ? 2.410 -5.104 -10.545 1.00 95.75 162 ASP A N 1
ATOM 1155 C CA . ASP A 1 162 ? 2.934 -6.425 -10.923 1.00 95.75 162 ASP A CA 1
ATOM 1156 C C . ASP A 1 162 ? 4.038 -6.297 -11.988 1.00 95.75 162 ASP A C 1
ATOM 1158 O O . ASP A 1 162 ? 3.820 -6.531 -13.180 1.00 95.75 162 ASP A O 1
ATOM 1162 N N . ASP A 1 163 ? 5.227 -5.873 -11.558 1.00 93.62 163 ASP A N 1
ATOM 1163 C CA . ASP A 1 163 ? 6.409 -5.790 -12.417 1.00 93.62 163 ASP A CA 1
ATOM 1164 C C . ASP A 1 163 ? 7.092 -7.168 -12.467 1.00 93.62 163 ASP A C 1
ATOM 1166 O O . ASP A 1 163 ? 7.531 -7.666 -11.428 1.00 93.62 163 ASP A O 1
ATOM 1170 N N . PRO A 1 164 ? 7.238 -7.803 -13.645 1.00 92.06 164 PRO A N 1
ATOM 1171 C CA . PRO A 1 164 ? 7.867 -9.118 -13.764 1.00 92.06 164 PRO A CA 1
ATOM 1172 C C . PRO A 1 164 ? 9.342 -9.158 -13.330 1.00 92.06 164 PRO A C 1
ATOM 1174 O O . PRO A 1 164 ? 9.879 -10.249 -13.149 1.00 92.06 164 PRO A O 1
ATOM 1177 N N . GLN A 1 165 ? 10.012 -8.011 -13.205 1.00 91.50 165 GLN A N 1
ATOM 1178 C CA . GLN A 1 165 ? 11.393 -7.902 -12.727 1.00 91.50 165 GLN A CA 1
ATOM 1179 C C . GLN A 1 165 ? 11.487 -7.577 -11.230 1.00 91.50 165 GLN A C 1
ATOM 1181 O O . GLN A 1 165 ? 12.591 -7.552 -10.684 1.00 91.50 165 GLN A O 1
ATOM 1186 N N . ALA A 1 166 ? 10.366 -7.305 -10.557 1.00 93.56 166 ALA A N 1
ATOM 1187 C CA . ALA A 1 166 ? 10.392 -6.897 -9.162 1.00 93.56 166 ALA A CA 1
ATOM 1188 C C . ALA A 1 166 ? 10.770 -8.035 -8.210 1.00 93.56 166 ALA A C 1
ATOM 1190 O O . ALA A 1 166 ? 10.518 -9.220 -8.450 1.00 93.56 166 ALA A O 1
ATOM 1191 N N . ALA A 1 167 ? 11.358 -7.648 -7.078 1.00 93.31 167 ALA A N 1
ATOM 1192 C CA . ALA A 1 167 ? 11.635 -8.557 -5.982 1.00 93.31 167 ALA A CA 1
ATOM 1193 C C . ALA A 1 167 ? 10.356 -9.298 -5.563 1.00 93.31 167 ALA A C 1
ATOM 1195 O O . ALA A 1 167 ? 9.258 -8.742 -5.556 1.00 93.31 167 ALA A O 1
ATOM 1196 N N . ARG A 1 168 ? 10.505 -10.579 -5.223 1.00 94.62 168 ARG A N 1
ATOM 1197 C CA . ARG A 1 168 ? 9.415 -11.461 -4.792 1.00 94.62 168 ARG A CA 1
ATOM 1198 C C . ARG A 1 168 ? 9.720 -11.944 -3.385 1.00 94.62 168 ARG A C 1
ATOM 1200 O O . ARG A 1 168 ? 10.516 -12.865 -3.203 1.00 94.62 168 ARG A O 1
ATOM 1207 N N . LEU A 1 169 ? 9.133 -11.270 -2.405 1.00 91.06 169 LEU A N 1
ATOM 1208 C CA . LEU A 1 169 ? 9.234 -11.640 -1.001 1.00 91.06 169 LEU A CA 1
ATOM 1209 C C . LEU A 1 169 ? 8.292 -12.806 -0.710 1.00 91.06 169 LEU A C 1
ATOM 1211 O O . LEU A 1 169 ? 7.180 -12.870 -1.232 1.00 91.06 169 LEU A O 1
ATOM 1215 N N . THR A 1 170 ? 8.736 -13.741 0.125 1.00 85.56 170 THR A N 1
ATOM 1216 C CA . THR A 1 170 ? 7.969 -14.967 0.410 1.00 85.56 170 THR A CA 1
ATOM 1217 C C . THR A 1 170 ? 7.007 -14.836 1.590 1.00 85.56 170 THR A C 1
ATOM 1219 O O . THR A 1 170 ? 6.323 -15.799 1.924 1.00 85.56 170 THR A O 1
ATOM 1222 N N . GLY A 1 171 ? 6.970 -13.679 2.254 1.00 76.25 171 GLY A N 1
ATOM 1223 C CA . GLY A 1 171 ? 6.111 -13.442 3.411 1.00 76.25 171 GLY A CA 1
ATOM 1224 C C . GLY A 1 171 ? 6.590 -12.287 4.295 1.00 76.25 171 GLY A C 1
ATOM 1225 O O . GLY A 1 171 ? 7.533 -11.582 3.929 1.00 76.25 171 GLY A O 1
ATOM 1226 N N . PRO A 1 172 ? 5.965 -12.096 5.470 1.00 74.94 172 PRO A N 1
ATOM 1227 C CA . PRO A 1 172 ? 6.251 -10.968 6.359 1.00 74.94 172 PRO A CA 1
ATOM 1228 C C . PRO A 1 172 ? 7.679 -10.982 6.929 1.00 74.94 172 PRO A C 1
ATOM 1230 O O . PRO A 1 172 ? 8.259 -9.913 7.122 1.00 74.94 172 PRO A O 1
ATOM 1233 N N . ASP A 1 173 ? 8.267 -12.167 7.125 1.00 83.12 173 ASP A N 1
ATOM 1234 C CA . ASP A 1 173 ? 9.626 -12.341 7.666 1.00 83.12 173 ASP A CA 1
ATOM 1235 C C . ASP A 1 173 ? 10.740 -12.201 6.615 1.00 83.12 173 ASP A C 1
ATOM 1237 O O . ASP A 1 173 ? 11.929 -12.213 6.957 1.00 83.12 173 ASP A O 1
ATOM 1241 N N . ASP A 1 174 ? 10.381 -12.105 5.334 1.00 87.75 174 ASP A N 1
ATOM 1242 C CA . ASP A 1 174 ? 11.325 -11.882 4.246 1.00 87.75 174 ASP A CA 1
ATOM 1243 C C . ASP A 1 174 ? 11.442 -10.381 3.959 1.00 87.75 174 ASP A C 1
ATOM 1245 O O . ASP A 1 174 ? 10.463 -9.635 4.007 1.00 87.75 174 ASP A O 1
ATOM 1249 N N . ASP A 1 175 ? 12.661 -9.928 3.687 1.00 90.19 175 ASP A N 1
ATOM 1250 C CA . ASP A 1 175 ? 12.960 -8.518 3.458 1.00 90.19 175 ASP A CA 1
ATOM 1251 C C . ASP A 1 175 ? 13.871 -8.350 2.238 1.00 90.19 175 ASP A C 1
ATOM 1253 O O . ASP A 1 175 ? 14.410 -9.311 1.682 1.00 90.19 175 ASP A O 1
ATOM 1257 N N . LEU A 1 176 ? 14.043 -7.104 1.801 1.00 90.31 176 LEU A N 1
ATOM 1258 C CA . LEU A 1 176 ? 14.824 -6.789 0.607 1.00 90.31 176 LEU A CA 1
ATOM 1259 C C . LEU A 1 176 ? 16.308 -7.150 0.748 1.00 90.31 176 LEU A C 1
ATOM 1261 O O . LEU A 1 176 ? 16.939 -7.487 -0.251 1.00 90.31 176 LEU A O 1
ATOM 1265 N N . ALA A 1 177 ? 16.871 -7.107 1.959 1.00 90.88 177 ALA A N 1
ATOM 1266 C CA . ALA A 1 177 ? 18.264 -7.477 2.187 1.00 90.88 177 ALA A CA 1
ATOM 1267 C C . ALA A 1 177 ? 18.448 -8.996 2.060 1.00 90.88 177 ALA A C 1
ATOM 1269 O O . ALA A 1 177 ? 19.364 -9.455 1.376 1.00 90.88 177 ALA A O 1
ATOM 1270 N N . LYS A 1 178 ? 17.538 -9.780 2.648 1.00 93.31 178 LYS A N 1
ATOM 1271 C CA . LYS A 1 178 ? 17.496 -11.239 2.498 1.00 93.31 178 LYS A CA 1
ATOM 1272 C C . LYS A 1 178 ? 17.242 -11.638 1.045 1.00 93.31 178 LYS A C 1
ATOM 1274 O O . LYS A 1 178 ? 17.908 -12.544 0.546 1.00 93.31 178 LYS A O 1
ATOM 1279 N N . TRP A 1 179 ? 16.335 -10.952 0.345 1.00 94.38 179 TRP A N 1
ATOM 1280 C CA . TRP A 1 179 ? 16.097 -11.180 -1.081 1.00 94.38 179 TRP A CA 1
ATOM 1281 C C . TRP A 1 179 ? 17.346 -10.891 -1.921 1.00 94.38 179 TRP A C 1
ATOM 1283 O O . TRP A 1 179 ? 17.737 -11.740 -2.722 1.00 94.38 179 TRP A O 1
ATOM 1293 N N . ALA A 1 180 ? 18.014 -9.754 -1.699 1.00 93.44 180 ALA A N 1
ATOM 1294 C CA . ALA A 1 180 ? 19.226 -9.378 -2.428 1.00 93.44 180 ALA A CA 1
ATOM 1295 C C . ALA A 1 180 ? 20.377 -10.365 -2.180 1.00 93.44 180 ALA A C 1
ATOM 1297 O O . ALA A 1 180 ? 21.074 -10.748 -3.116 1.00 93.44 180 ALA A O 1
ATOM 1298 N N . ALA A 1 181 ? 20.531 -10.857 -0.945 1.00 94.75 181 ALA A N 1
ATOM 1299 C CA . ALA A 1 181 ? 21.531 -11.871 -0.614 1.00 94.75 181 ALA A CA 1
ATOM 1300 C C . ALA A 1 181 ? 21.325 -13.188 -1.387 1.00 94.75 181 ALA A C 1
ATOM 1302 O O . ALA A 1 181 ? 22.297 -13.863 -1.724 1.00 94.75 181 ALA A O 1
ATOM 1303 N N . ARG A 1 182 ? 20.072 -13.548 -1.699 1.00 95.06 182 ARG A N 1
ATOM 1304 C CA . ARG A 1 182 ? 19.734 -14.730 -2.513 1.00 95.06 18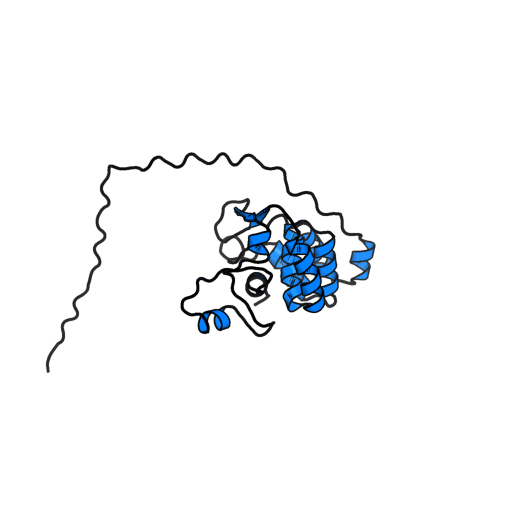2 ARG A CA 1
ATOM 1305 C C . ARG A 1 182 ? 19.817 -14.472 -4.022 1.00 95.06 182 ARG A C 1
ATOM 1307 O O . ARG A 1 182 ? 19.884 -15.433 -4.782 1.00 95.06 182 ARG A O 1
ATOM 1314 N N . ASN A 1 183 ? 19.822 -13.209 -4.453 1.00 95.12 183 ASN A N 1
ATOM 1315 C CA . ASN A 1 183 ? 19.786 -12.797 -5.860 1.00 95.12 183 ASN A CA 1
ATOM 1316 C C . ASN A 1 183 ? 20.884 -11.757 -6.178 1.00 95.12 183 ASN A C 1
ATOM 1318 O O . ASN A 1 183 ? 20.572 -10.649 -6.614 1.00 95.12 183 ASN A O 1
ATOM 1322 N N . PRO A 1 184 ? 22.177 -12.081 -5.986 1.00 94.19 184 PRO A N 1
ATOM 1323 C CA . PRO A 1 184 ? 23.262 -11.092 -6.007 1.00 94.19 184 PRO A CA 1
ATOM 1324 C C . PRO A 1 184 ? 23.502 -10.417 -7.369 1.00 94.19 184 PRO A C 1
ATOM 1326 O O . PRO A 1 184 ? 24.182 -9.397 -7.429 1.00 94.19 184 PRO A O 1
ATOM 1329 N N . SER A 1 185 ? 22.978 -10.977 -8.462 1.00 94.00 185 SER A N 1
ATOM 1330 C CA . SER A 1 185 ? 23.098 -10.435 -9.823 1.00 94.00 185 SER A CA 1
ATOM 1331 C C . SER A 1 185 ? 21.813 -9.790 -10.352 1.00 94.00 185 SER A C 1
ATOM 1333 O O . SER A 1 185 ? 21.814 -9.281 -11.472 1.00 94.00 185 SER A O 1
ATOM 1335 N N . ALA A 1 186 ? 20.716 -9.829 -9.591 1.00 91.00 186 ALA A N 1
ATOM 1336 C CA . ALA A 1 186 ? 19.444 -9.266 -10.021 1.00 91.00 186 ALA A CA 1
ATOM 1337 C C . ALA A 1 186 ? 19.405 -7.752 -9.783 1.00 91.00 186 ALA A C 1
ATOM 1339 O O . ALA A 1 186 ? 19.886 -7.253 -8.764 1.00 91.00 186 ALA A O 1
ATOM 1340 N N . SER A 1 187 ? 18.786 -7.020 -10.711 1.00 87.56 187 SER A N 1
ATOM 1341 C CA . SER A 1 187 ? 18.428 -5.623 -10.463 1.00 87.56 187 SER A CA 1
ATOM 1342 C C . SER A 1 187 ? 17.284 -5.564 -9.453 1.00 87.56 187 SER A C 1
ATOM 1344 O O . SER A 1 187 ? 16.354 -6.369 -9.515 1.00 87.56 187 SER A O 1
ATOM 1346 N N . LEU A 1 188 ? 17.343 -4.613 -8.523 1.00 85.44 188 LEU A N 1
ATOM 1347 C CA . LEU A 1 188 ? 16.299 -4.436 -7.524 1.00 85.44 188 LEU A CA 1
ATOM 1348 C C . LEU A 1 188 ? 15.177 -3.561 -8.096 1.00 85.44 188 LEU A C 1
ATOM 1350 O O . LEU A 1 188 ? 15.298 -2.337 -8.128 1.00 85.44 188 LEU A O 1
ATOM 1354 N N . ALA A 1 189 ? 14.090 -4.197 -8.527 1.00 89.50 189 ALA A N 1
ATOM 1355 C CA . ALA A 1 189 ? 12.828 -3.537 -8.851 1.00 89.50 189 ALA A CA 1
ATOM 1356 C C . ALA A 1 189 ? 11.771 -3.831 -7.773 1.00 89.50 189 ALA A C 1
ATOM 1358 O O . ALA A 1 189 ? 11.865 -4.820 -7.038 1.00 89.50 189 ALA A O 1
ATOM 1359 N N . PHE A 1 190 ? 10.768 -2.961 -7.664 1.00 90.38 190 PHE A N 1
ATOM 1360 C CA . PHE A 1 190 ? 9.724 -3.050 -6.645 1.00 90.38 190 PHE A CA 1
ATOM 1361 C C . PHE A 1 190 ? 8.348 -3.025 -7.284 1.00 90.38 190 PHE A C 1
ATOM 1363 O O . PHE A 1 190 ? 8.077 -2.198 -8.146 1.00 90.38 190 PHE A O 1
ATOM 1370 N N . ASP A 1 191 ? 7.465 -3.867 -6.769 1.00 94.31 191 ASP A N 1
ATOM 1371 C CA . ASP A 1 191 ? 6.036 -3.795 -7.013 1.00 94.31 191 ASP A CA 1
ATOM 1372 C C . ASP A 1 191 ? 5.265 -4.138 -5.731 1.00 94.31 191 ASP A C 1
ATOM 1374 O O . ASP A 1 191 ? 5.842 -4.386 -4.662 1.00 94.31 191 ASP A O 1
ATOM 1378 N N . ILE A 1 192 ? 3.940 -4.083 -5.826 1.00 95.31 192 ILE A N 1
ATOM 1379 C CA . ILE A 1 192 ? 3.046 -4.443 -4.730 1.00 95.31 192 ILE A CA 1
ATOM 1380 C C . ILE A 1 192 ? 2.870 -5.966 -4.655 1.00 95.31 192 ILE A C 1
ATOM 1382 O O . ILE A 1 192 ? 2.913 -6.521 -3.560 1.00 95.31 192 ILE A O 1
ATOM 1386 N N . ALA A 1 193 ? 2.708 -6.655 -5.792 1.00 95.75 193 ALA A N 1
ATOM 1387 C CA . ALA A 1 193 ? 2.482 -8.102 -5.839 1.00 95.75 193 ALA A CA 1
ATOM 1388 C C . ALA A 1 193 ? 3.606 -8.911 -5.172 1.00 95.75 193 ALA A C 1
ATOM 1390 O O . ALA A 1 193 ? 3.336 -9.909 -4.507 1.00 95.75 193 ALA A O 1
ATOM 1391 N N . GLY A 1 194 ? 4.855 -8.481 -5.338 1.00 93.25 194 GLY A N 1
ATOM 1392 C CA . GLY A 1 194 ? 6.034 -9.095 -4.745 1.00 93.25 194 GLY A CA 1
ATOM 1393 C C . GLY A 1 194 ? 6.401 -8.576 -3.357 1.00 93.25 194 GLY A C 1
ATOM 1394 O O . GLY A 1 194 ? 7.395 -9.035 -2.798 1.00 93.25 194 GLY A O 1
ATOM 1395 N N . GLY A 1 195 ? 5.641 -7.632 -2.792 1.00 91.81 195 GLY A N 1
ATOM 1396 C CA . GLY A 1 195 ? 5.886 -7.068 -1.460 1.00 91.81 195 GLY A CA 1
ATOM 1397 C C . GLY A 1 195 ? 7.027 -6.045 -1.395 1.00 91.81 195 GLY A C 1
ATOM 1398 O O . GLY A 1 195 ? 7.373 -5.580 -0.308 1.00 91.81 195 GLY A O 1
ATOM 1399 N N . GLY A 1 196 ? 7.606 -5.654 -2.534 1.00 91.81 196 GLY A N 1
ATOM 1400 C CA . GLY A 1 196 ? 8.710 -4.694 -2.592 1.00 91.81 196 GLY A CA 1
ATOM 1401 C C . GLY A 1 196 ? 8.327 -3.326 -2.023 1.00 91.81 196 GLY A C 1
ATOM 1402 O O . GLY A 1 196 ? 9.025 -2.800 -1.152 1.00 91.81 196 GLY A O 1
ATOM 1403 N N . TYR A 1 197 ? 7.182 -2.777 -2.450 1.00 91.81 197 TYR A N 1
ATOM 1404 C CA . TYR A 1 197 ? 6.676 -1.511 -1.905 1.00 91.81 197 TYR A CA 1
ATOM 1405 C C . TYR A 1 197 ? 6.273 -1.618 -0.434 1.00 91.81 197 TYR A C 1
ATOM 1407 O O . TYR A 1 197 ? 6.540 -0.706 0.348 1.00 91.81 197 TYR A O 1
ATOM 1415 N N . THR A 1 198 ? 5.702 -2.747 -0.024 1.00 91.12 198 THR A N 1
ATOM 1416 C CA . THR A 1 198 ? 5.385 -3.005 1.382 1.00 91.12 198 THR A CA 1
ATOM 1417 C C . THR A 1 198 ? 6.648 -2.926 2.241 1.00 91.12 198 THR A C 1
ATOM 1419 O O . THR A 1 198 ? 6.690 -2.151 3.197 1.00 91.12 198 THR A O 1
ATOM 1422 N N . ALA A 1 199 ? 7.719 -3.625 1.855 1.00 90.00 199 ALA A N 1
ATOM 1423 C CA . ALA A 1 199 ? 8.967 -3.671 2.615 1.00 90.00 199 ALA A CA 1
ATOM 1424 C C . ALA A 1 199 ? 9.635 -2.297 2.804 1.00 90.00 199 ALA A C 1
ATOM 1426 O O . ALA A 1 199 ? 10.176 -2.022 3.875 1.00 90.00 199 ALA A O 1
ATOM 1427 N N . VAL A 1 200 ? 9.584 -1.407 1.805 1.00 87.94 200 VAL A N 1
ATOM 1428 C CA . VAL A 1 200 ? 10.140 -0.042 1.938 1.00 87.94 200 VAL A CA 1
ATOM 1429 C C . VAL A 1 200 ? 9.234 0.896 2.743 1.00 87.94 200 VAL A C 1
ATOM 1431 O O . VAL A 1 200 ? 9.720 1.826 3.393 1.00 87.94 200 VAL A O 1
ATOM 1434 N N . MET A 1 201 ? 7.918 0.662 2.728 1.00 89.38 201 MET A N 1
ATOM 1435 C CA . MET A 1 201 ? 6.941 1.496 3.429 1.00 89.38 201 MET A CA 1
ATOM 1436 C C . MET A 1 201 ? 6.769 1.126 4.898 1.00 89.38 201 MET A C 1
ATOM 1438 O O . MET A 1 201 ? 6.363 2.003 5.666 1.00 89.38 201 MET A O 1
ATOM 1442 N N . ARG A 1 202 ? 7.089 -0.110 5.308 1.00 85.25 202 ARG A N 1
ATOM 1443 C CA . ARG A 1 202 ? 6.966 -0.574 6.701 1.00 85.25 202 ARG A CA 1
ATOM 1444 C C . ARG A 1 202 ? 7.593 0.405 7.709 1.00 85.25 202 ARG A C 1
ATOM 1446 O O . ARG A 1 202 ? 8.579 1.085 7.391 1.00 85.25 202 ARG A O 1
ATOM 1453 N N . PRO A 1 203 ? 7.034 0.510 8.929 1.00 78.19 203 PRO A N 1
ATOM 1454 C CA . PRO A 1 203 ? 7.737 1.137 10.039 1.00 78.19 203 PRO A CA 1
ATOM 1455 C C . PRO A 1 203 ? 9.044 0.367 10.277 1.00 78.19 203 PRO A C 1
ATOM 1457 O O . PRO A 1 203 ? 9.027 -0.863 10.297 1.00 78.19 203 PRO A O 1
ATOM 1460 N N . ARG A 1 204 ? 10.159 1.088 10.409 1.00 67.25 204 ARG A N 1
ATOM 1461 C CA . ARG A 1 204 ? 11.426 0.523 10.889 1.00 67.25 204 ARG A CA 1
ATOM 1462 C C . ARG A 1 204 ? 11.529 0.700 12.393 1.00 67.25 204 ARG A C 1
ATOM 1464 O O . ARG A 1 204 ? 10.961 1.707 12.880 1.00 67.25 204 ARG A O 1
#

Sequence (204 aa):
MRWFLALLLLSSCQPKEPGQDPPSPEPSSASPRAPSPPASPLDPAEVAALGLSPDGAKALQNLASARHFGGWAVGAAGSPTPPVIALRQLWKEPKAKEALAMVFTHGTPEGRLMALAGLFDADPPSFAAALAEARKMKGEVALMTSGCAPGGDMTPIAAIVDDPQAARLTGPDDDLAKWAARNPSASLAFDIAGGGYTAVMRPR

Foldseek 3Di:
DDDDDDDDPPPDDDDDDPDDDDPDDDPPPPDPPDQFPFFADQDPVLLVVLVWDPLLSVLLVCLLGDQEAADLQADEPSDHDSNLVSLQSLLPTPNSLSSLVSSLVGGTLRSNQSSLLSCQAVPVVVNVVSLVVLCVDFFWGAYDDYPDDPGHDTGTSNQQRDNVLAAAAPGDPGAPVNSCVVVVPGDHGHHSNRSRSSRSSYDD

Secondary structure (DSSP, 8-state):
-------------PPPPSS-PPP---------PPP-PPPPPPPHHHHHHHT--HHHHHHHHHHHT-SSEE-SS-SGGGPPPHHHHHHHHHTTSTTHHHHHHHHHHHS-HHHHHHHHHHHHHH-HHHHHHHHHHHTT--SEEEEE-TT--TT-EEEEHHHHH--TTB----STT--HHHHHHH-TTS--B--TTTTHHHHHHS--